Protein AF-A0A414X8G8-F1 (afdb_monomer_lite)

Foldseek 3Di:
DDAPWWWWWFDFDDPDTDTDTDDPVCVVVDDQQDFDWDQDPVPVRDTTTTGTDGDFHDDDPVVVVLLCVLLVVLLVVLVVVLVVVCVVVVPDDDPQLVVLSVVCSVVLSVLQNQLVVQLLVVLLVVDDLLCSLLCSLVVCLVVLVVVLVVVLVVLVVLCVVDDDPVNVVCVCNSVSNSSSSVSSNVCSNPVSSVSCSVRVDDRDHDGDDDDDPVVVVVVVVVVVVVVCVVCVVVVVVVVVVVVVVVVVVVVPDDDDPDDDPDDLDDDDDDDDDPPDDLVVVVVVQVVVLVVQVPDPSRPDDDDDRDDPPDDDDDDDDDDPVVVVVVPPPPDDDDDD

Structure (mmCIF, N/CA/C/O backbone):
data_AF-A0A414X8G8-F1
#
_entry.id   AF-A0A414X8G8-F1
#
loop_
_atom_site.group_PDB
_atom_site.id
_atom_site.type_symbol
_atom_site.label_atom_id
_atom_site.label_alt_id
_atom_site.label_comp_id
_atom_site.label_asym_id
_atom_site.label_entity_id
_atom_site.label_seq_id
_atom_site.pdbx_PDB_ins_code
_atom_site.Cartn_x
_atom_site.Cartn_y
_atom_site.Cartn_z
_atom_site.occupancy
_atom_site.B_iso_or_equiv
_atom_site.auth_seq_id
_atom_site.auth_comp_id
_atom_site.auth_asym_id
_atom_site.auth_atom_id
_atom_site.pdbx_PDB_model_num
ATOM 1 N N . MET A 1 1 ? -37.135 19.602 13.710 1.00 32.81 1 MET A N 1
ATOM 2 C CA . MET A 1 1 ? -36.829 18.180 13.983 1.00 32.81 1 MET A CA 1
ATOM 3 C C . MET A 1 1 ? -35.368 18.101 14.360 1.00 32.81 1 MET A C 1
ATOM 5 O O . MET A 1 1 ? -34.527 18.415 13.531 1.00 32.81 1 MET A O 1
ATOM 9 N N . VAL A 1 2 ? -35.086 17.810 15.627 1.00 25.25 2 VAL A N 1
ATOM 10 C CA . VAL A 1 2 ? -33.724 17.779 16.170 1.00 25.25 2 VAL A CA 1
ATOM 11 C C . VAL A 1 2 ? -33.202 16.340 16.068 1.00 25.25 2 VAL A C 1
ATOM 13 O O . VAL A 1 2 ? -33.955 15.419 16.398 1.00 25.25 2 VAL A O 1
ATOM 16 N N . PRO A 1 3 ? -31.966 16.113 15.598 1.00 24.19 3 PRO A N 1
ATOM 17 C CA . PRO A 1 3 ? -31.351 14.788 15.603 1.00 24.19 3 PRO A CA 1
ATOM 18 C C . PRO A 1 3 ? -31.274 14.235 17.035 1.00 24.19 3 PRO A C 1
ATOM 20 O O . PRO A 1 3 ? -30.814 14.942 17.928 1.00 24.19 3 PRO A O 1
ATOM 23 N N . GLY A 1 4 ? -31.711 12.990 17.254 1.00 33.03 4 GLY A N 1
ATOM 24 C CA . GLY A 1 4 ? -31.594 12.300 18.551 1.00 33.03 4 GLY A CA 1
ATOM 25 C C . GLY A 1 4 ? -32.876 12.151 19.381 1.00 33.03 4 GLY A C 1
ATOM 26 O O . GLY A 1 4 ? -32.804 11.618 20.479 1.00 33.03 4 GLY A O 1
ATOM 27 N N . VAL A 1 5 ? -34.052 12.558 18.890 1.00 30.02 5 VAL A N 1
ATOM 28 C CA . VAL A 1 5 ? -35.317 12.402 19.642 1.00 30.02 5 VAL A CA 1
ATOM 29 C C . VAL A 1 5 ? -36.081 11.150 19.189 1.00 30.02 5 VAL A C 1
ATOM 31 O O . VAL A 1 5 ? -36.428 11.026 18.012 1.00 30.02 5 VAL A O 1
ATOM 34 N N . GLN A 1 6 ? -36.370 10.230 20.120 1.00 35.12 6 GLN A N 1
ATOM 35 C CA . GLN A 1 6 ? -37.270 9.094 19.877 1.00 35.12 6 GLN A CA 1
ATOM 36 C C . GLN A 1 6 ? -38.720 9.563 19.725 1.00 35.12 6 GLN A C 1
ATOM 38 O O . GLN A 1 6 ? -39.219 10.377 20.4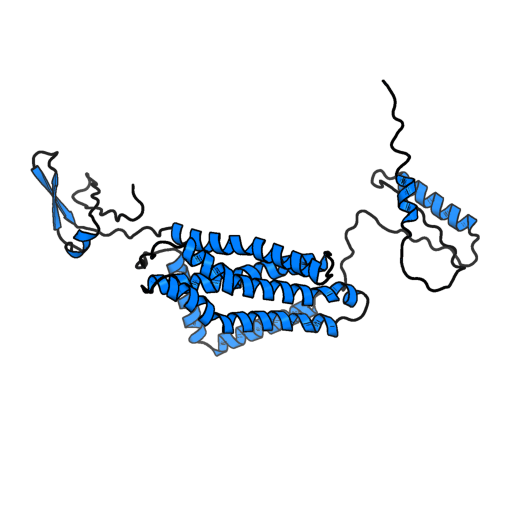99 1.00 35.12 6 GLN A O 1
ATOM 43 N N . VAL A 1 7 ? -39.417 9.016 18.729 1.00 35.56 7 VAL A N 1
ATOM 44 C CA . VAL A 1 7 ? -40.810 9.354 18.426 1.00 35.56 7 VAL A CA 1
ATOM 45 C C . VAL A 1 7 ? -41.703 8.214 18.905 1.00 35.56 7 VAL A C 1
ATOM 47 O O . VAL A 1 7 ? -41.776 7.168 18.259 1.00 35.56 7 VAL A O 1
ATOM 50 N N . LEU A 1 8 ? -42.406 8.416 20.019 1.00 35.44 8 LEU A N 1
ATOM 51 C CA . LEU A 1 8 ? -43.412 7.467 20.490 1.00 35.44 8 LEU A CA 1
ATOM 52 C C . LEU A 1 8 ? -44.684 7.588 19.644 1.00 35.44 8 LEU A C 1
ATOM 54 O O . LEU A 1 8 ? -45.172 8.685 19.361 1.00 35.44 8 LEU A O 1
ATOM 58 N N . LYS A 1 9 ? -45.214 6.439 19.217 1.00 35.03 9 LYS A N 1
ATOM 59 C CA . LYS A 1 9 ? -46.487 6.341 18.502 1.00 35.03 9 LYS A CA 1
ATOM 60 C C . LYS A 1 9 ? -47.510 5.754 19.465 1.00 35.03 9 LYS A C 1
ATOM 62 O O . LYS A 1 9 ? -47.444 4.569 19.780 1.00 35.03 9 LYS A O 1
ATOM 67 N N . LEU A 1 10 ? -48.440 6.580 19.923 1.00 38.31 10 LEU A N 1
ATOM 68 C CA . LEU A 1 10 ? -49.598 6.106 20.671 1.00 38.31 10 LEU A CA 1
ATOM 69 C C . LEU A 1 10 ? -50.677 5.721 19.664 1.00 38.31 10 LEU A C 1
ATOM 71 O O . LEU A 1 10 ? -51.046 6.511 18.794 1.00 38.31 10 LEU A O 1
ATOM 75 N N . VAL A 1 11 ? -51.107 4.466 19.728 1.00 37.66 11 VAL A N 1
ATOM 76 C CA . VAL A 1 11 ? -52.274 3.981 18.995 1.00 37.66 11 VAL A CA 1
ATOM 77 C C . VAL A 1 11 ? -53.442 4.049 19.969 1.00 37.66 11 VAL A C 1
ATOM 79 O O . VAL A 1 11 ? -53.465 3.304 20.944 1.00 37.66 11 VAL A O 1
ATOM 82 N N . SER A 1 12 ? -54.367 4.968 19.713 1.00 36.16 12 SER A N 1
ATOM 83 C CA . SER A 1 12 ? -55.704 4.972 20.300 1.00 36.16 12 SER A CA 1
ATOM 84 C C . SER A 1 12 ? -56.678 5.222 19.161 1.00 36.16 12 SER A C 1
ATOM 86 O O . SER A 1 12 ? -56.831 6.363 18.734 1.00 36.16 12 SER A O 1
ATOM 88 N N . ASP A 1 13 ? -57.279 4.132 18.686 1.00 36.72 13 ASP A N 1
ATOM 89 C CA . ASP A 1 13 ? -58.302 4.063 17.641 1.00 36.72 13 ASP A CA 1
ATOM 90 C C . ASP A 1 13 ? -57.893 4.640 16.264 1.00 36.72 13 ASP A C 1
ATOM 92 O O . ASP A 1 13 ? -57.063 5.539 16.129 1.00 36.72 13 ASP A O 1
ATOM 96 N N . ASP A 1 14 ? -58.434 4.071 15.192 1.00 42.59 14 ASP A N 1
ATOM 97 C CA . ASP A 1 14 ? -57.873 4.086 13.829 1.00 42.59 14 ASP A CA 1
ATOM 98 C C . ASP A 1 14 ? -57.885 5.451 13.095 1.00 42.59 14 ASP A C 1
ATOM 100 O O . ASP A 1 14 ? -57.777 5.518 11.868 1.00 42.59 14 ASP A O 1
ATOM 104 N N . ARG A 1 15 ? -58.013 6.581 13.809 1.00 35.97 15 ARG A N 1
ATOM 105 C CA . ARG A 1 15 ? -58.260 7.902 13.202 1.00 35.97 15 ARG A CA 1
ATOM 106 C C . ARG A 1 15 ? -57.356 9.052 13.652 1.00 35.97 15 ARG A C 1
ATOM 108 O O . ARG A 1 15 ? -57.316 10.048 12.935 1.00 35.97 15 ARG A O 1
ATOM 115 N N . LEU A 1 16 ? -56.564 8.944 14.728 1.00 37.25 16 LEU A N 1
ATOM 116 C CA . LEU A 1 16 ? -55.638 10.024 15.123 1.00 37.25 16 LEU A CA 1
ATOM 117 C C . LEU A 1 16 ? -54.247 9.514 15.538 1.00 37.25 16 LEU A C 1
ATOM 119 O O . LEU A 1 16 ? -54.085 8.782 16.507 1.00 37.25 16 LEU A O 1
ATOM 123 N N . LYS A 1 17 ? -53.206 9.947 14.813 1.00 40.69 17 LYS A N 1
ATOM 124 C CA . LYS A 1 17 ? -51.791 9.661 15.121 1.00 40.69 17 LYS A CA 1
ATOM 125 C C . LYS A 1 17 ? -51.128 10.911 15.695 1.00 40.69 17 LYS A C 1
ATOM 127 O O . LYS A 1 17 ? -50.603 11.724 14.936 1.00 40.69 17 LYS A O 1
ATOM 132 N N . VAL A 1 18 ? -51.116 11.054 17.017 1.00 41.97 18 VAL A N 1
ATOM 133 C CA . VAL A 1 18 ? -50.408 12.151 17.697 1.00 41.97 18 VAL A CA 1
ATOM 134 C C . VAL A 1 18 ? -48.990 11.691 18.054 1.00 41.97 18 VAL A C 1
ATOM 136 O O . VAL A 1 18 ? -48.801 10.617 18.622 1.00 41.97 18 VAL A O 1
ATOM 139 N N . ARG A 1 19 ? -47.977 12.479 17.672 1.00 42.31 19 ARG A N 1
ATOM 140 C CA . ARG A 1 19 ? -46.568 12.268 18.048 1.00 42.31 19 ARG A CA 1
ATOM 141 C C . ARG A 1 19 ? -46.215 13.269 19.136 1.00 42.31 19 ARG A C 1
ATOM 143 O O . ARG A 1 19 ? -46.320 14.467 18.893 1.00 42.31 19 ARG A O 1
ATOM 150 N N . ILE A 1 20 ? -45.771 12.784 20.287 1.00 46.41 20 ILE A N 1
ATOM 151 C CA . ILE A 1 20 ? -45.331 13.636 21.394 1.00 46.41 20 ILE A CA 1
ATOM 152 C C . ILE A 1 20 ? -43.856 13.344 21.655 1.00 46.41 20 ILE A C 1
ATOM 154 O O . ILE A 1 20 ? -43.449 12.183 21.713 1.00 46.41 20 ILE A O 1
ATOM 158 N N . SER A 1 21 ? -43.058 14.403 21.758 1.00 36.94 21 SER A N 1
ATOM 159 C CA . SER A 1 21 ? -41.640 14.331 22.111 1.00 36.94 21 SER A CA 1
ATOM 160 C C . SER A 1 21 ? -41.510 14.403 23.629 1.00 36.94 21 SER A C 1
ATOM 162 O O . SER A 1 21 ? -41.937 15.393 24.217 1.00 36.94 21 SER A O 1
ATOM 164 N N . VAL A 1 22 ? -40.922 13.383 24.256 1.00 47.16 22 VAL A N 1
ATOM 165 C CA . VAL A 1 22 ? -40.659 13.370 25.705 1.00 47.16 22 VAL A CA 1
ATOM 166 C C . VAL A 1 22 ? -39.172 13.673 25.947 1.00 47.16 22 VAL A C 1
ATOM 168 O O . VAL A 1 22 ? -38.331 13.087 25.260 1.00 47.16 22 VAL A O 1
ATOM 171 N N . PRO A 1 23 ? -38.821 14.585 26.874 1.00 38.97 23 PRO A N 1
ATOM 172 C CA . PRO A 1 23 ? -37.433 14.855 27.253 1.00 38.97 23 PRO A CA 1
ATOM 173 C C . PRO A 1 23 ? -36.731 13.613 27.828 1.00 38.97 23 PRO A C 1
ATOM 175 O O . PRO A 1 23 ? -37.337 12.846 28.575 1.00 38.97 23 PRO A O 1
ATOM 178 N N . GLU A 1 24 ? -35.432 13.441 27.541 1.00 41.03 24 GLU A N 1
ATOM 179 C CA . GLU A 1 24 ? -34.649 12.258 27.956 1.00 41.03 24 GLU A CA 1
ATOM 180 C C . GLU A 1 24 ? -34.668 11.981 29.469 1.00 41.03 24 GLU A C 1
ATOM 182 O O . GLU A 1 24 ? -34.576 10.833 29.899 1.00 41.03 24 GLU A O 1
ATOM 187 N N . THR A 1 25 ? -34.855 13.021 30.281 1.00 37.97 25 THR A N 1
ATOM 188 C CA . THR A 1 25 ? -34.881 12.952 31.748 1.00 37.97 25 THR A CA 1
ATOM 189 C C . THR A 1 25 ? -36.109 12.245 32.320 1.00 37.97 25 THR A C 1
ATOM 191 O O . THR A 1 25 ? -36.064 11.788 33.460 1.00 37.97 25 THR A O 1
ATOM 194 N N . GLU A 1 26 ? -37.200 12.131 31.558 1.00 40.31 26 GLU A N 1
ATOM 195 C CA . GLU A 1 26 ? -38.439 11.481 32.013 1.00 40.31 26 GLU A CA 1
ATOM 196 C C . GLU A 1 26 ? -38.600 10.040 31.499 1.00 40.31 26 GLU A C 1
ATOM 198 O O . GLU A 1 26 ? -39.499 9.323 31.938 1.00 40.31 26 GLU A O 1
ATOM 203 N N . ILE A 1 27 ? -37.679 9.564 30.649 1.00 41.78 27 ILE A N 1
ATOM 204 C CA . ILE A 1 27 ? -37.713 8.220 30.042 1.00 41.78 27 ILE A CA 1
ATOM 205 C C . ILE A 1 27 ? -37.663 7.108 31.104 1.00 41.78 27 ILE A C 1
ATOM 207 O O . ILE A 1 27 ? -38.305 6.073 30.948 1.00 41.78 27 ILE A O 1
ATOM 211 N N . ALA A 1 28 ? -36.962 7.328 32.223 1.00 39.06 28 ALA A N 1
ATOM 212 C CA . ALA A 1 28 ? -36.850 6.344 33.304 1.00 39.06 28 ALA A CA 1
ATOM 213 C C . ALA A 1 28 ? -38.156 6.126 34.096 1.00 39.06 28 ALA A C 1
ATOM 215 O O . ALA A 1 28 ? -38.259 5.147 34.833 1.00 39.06 28 ALA A O 1
ATOM 216 N N . ARG A 1 29 ? -39.150 7.019 33.967 1.00 37.53 29 ARG A N 1
ATOM 217 C CA . ARG A 1 29 ? -40.440 6.912 34.672 1.00 37.53 29 ARG A CA 1
ATOM 218 C C . ARG A 1 29 ? -41.533 6.215 33.862 1.00 37.53 29 ARG A C 1
ATOM 220 O O . ARG A 1 29 ? -42.573 5.902 34.434 1.00 37.53 29 ARG A O 1
ATOM 227 N N . VAL A 1 30 ? -41.314 5.953 32.572 1.00 44.50 30 VAL A N 1
ATOM 228 C CA . VAL A 1 30 ? -42.336 5.382 31.684 1.00 44.50 30 VAL A CA 1
ATOM 229 C C . VAL A 1 30 ? -41.980 3.932 31.362 1.00 44.50 30 VAL A C 1
ATOM 231 O O . VAL A 1 30 ? -41.095 3.648 30.557 1.00 44.50 30 VAL A O 1
ATOM 234 N N . ALA A 1 31 ? -42.663 2.992 32.014 1.00 42.38 31 ALA A N 1
ATOM 235 C CA . ALA A 1 31 ? -42.455 1.565 31.797 1.00 42.38 31 ALA A CA 1
ATOM 236 C C . ALA A 1 31 ? -43.186 1.082 30.530 1.00 42.38 31 ALA A C 1
ATOM 238 O O . ALA A 1 31 ? -44.313 1.487 30.235 1.00 42.38 31 ALA A O 1
ATOM 239 N N . ARG A 1 32 ? -42.548 0.176 29.779 1.00 42.97 32 ARG A N 1
ATOM 240 C CA . ARG A 1 32 ? -43.089 -0.452 28.560 1.00 42.97 32 ARG A CA 1
ATOM 241 C C . ARG A 1 32 ? -44.480 -1.047 28.837 1.00 42.97 32 ARG A C 1
ATOM 243 O O . ARG A 1 32 ? -44.616 -1.882 29.725 1.00 42.97 32 ARG A O 1
ATOM 250 N N . GLY A 1 33 ? -45.498 -0.634 28.077 1.00 44.94 33 GLY A N 1
ATOM 251 C CA . GLY A 1 33 ? -46.878 -1.114 28.240 1.00 44.94 33 GLY A CA 1
ATOM 252 C C . GLY A 1 33 ? -47.754 -0.321 29.221 1.00 44.94 33 GLY A C 1
ATOM 253 O O . GLY A 1 33 ? -48.916 -0.683 29.396 1.00 44.94 33 GLY A O 1
ATOM 254 N N . GLN A 1 34 ? -47.260 0.766 29.828 1.00 43.00 34 GLN A N 1
ATOM 255 C CA . GLN A 1 34 ? -48.128 1.677 30.580 1.00 43.00 34 GLN A CA 1
ATOM 256 C C . GLN A 1 34 ? -49.147 2.348 29.650 1.00 43.00 34 GLN A C 1
ATOM 258 O O . GLN A 1 34 ? -48.798 2.884 28.594 1.00 43.00 34 GLN A O 1
ATOM 263 N N . LYS A 1 35 ? -50.415 2.330 30.073 1.00 41.47 35 LYS A N 1
ATOM 264 C CA . LYS A 1 35 ? -51.457 3.184 29.505 1.00 41.47 35 LYS A CA 1
ATOM 265 C C . LYS A 1 35 ? -51.085 4.631 29.808 1.00 41.47 35 LYS A C 1
ATOM 267 O O . LYS A 1 35 ? -51.073 5.032 30.969 1.00 41.47 35 LYS A O 1
ATOM 272 N N . ALA A 1 36 ? -50.756 5.394 28.774 1.00 48.00 36 ALA A N 1
ATOM 273 C CA . ALA A 1 36 ? -50.571 6.829 28.903 1.00 48.00 36 ALA A CA 1
ATOM 274 C C . ALA A 1 36 ? -51.901 7.495 28.549 1.00 48.00 36 ALA A C 1
ATOM 276 O O . ALA A 1 36 ? -52.386 7.355 27.423 1.00 48.00 36 ALA A O 1
ATOM 277 N N . VAL A 1 37 ? -52.502 8.172 29.527 1.00 42.47 37 VAL A N 1
ATOM 278 C CA . VAL A 1 37 ? -53.683 9.011 29.314 1.00 42.47 37 VAL A CA 1
ATOM 279 C C . VAL A 1 37 ? -53.180 10.404 28.980 1.00 42.47 37 VAL A C 1
ATOM 281 O O . VAL A 1 37 ? -52.463 11.007 29.777 1.00 42.47 37 VAL A O 1
ATOM 284 N N . ILE A 1 38 ? -53.508 10.895 27.790 1.00 47.38 38 ILE A N 1
ATOM 285 C CA . ILE A 1 38 ? -53.163 12.259 27.392 1.00 47.38 38 ILE A CA 1
ATOM 286 C C . ILE A 1 38 ? -54.445 13.084 27.418 1.00 47.38 38 ILE A C 1
ATOM 288 O O . ILE A 1 38 ? -55.400 12.759 26.712 1.00 47.38 38 ILE A O 1
ATOM 292 N N . GLU A 1 39 ? -54.456 14.158 28.204 1.00 40.00 39 GLU A N 1
ATOM 293 C CA . GLU A 1 39 ? -55.417 15.247 28.029 1.00 40.00 39 GLU A CA 1
ATOM 294 C C . GLU A 1 39 ? -54.905 16.167 26.926 1.00 40.00 39 GLU A C 1
ATOM 296 O O . GLU A 1 39 ? -53.797 16.697 27.011 1.00 40.00 39 GLU A O 1
ATOM 301 N N . ALA A 1 40 ? -55.701 16.354 25.875 1.00 45.50 40 ALA A N 1
ATOM 302 C CA . ALA A 1 40 ? -55.431 17.356 24.854 1.00 45.50 40 ALA A CA 1
ATOM 303 C C . ALA A 1 40 ? -56.111 18.677 25.267 1.00 45.50 40 ALA A C 1
ATOM 305 O O . ALA A 1 40 ? -57.332 18.792 25.125 1.00 45.50 40 ALA A O 1
ATOM 306 N N . PRO A 1 41 ? -55.367 19.711 25.717 1.00 38.75 41 PRO A N 1
ATOM 307 C CA . PRO A 1 41 ? -55.971 20.959 26.202 1.00 38.75 41 PRO A CA 1
ATOM 308 C C . PRO A 1 41 ? -56.716 21.729 25.101 1.00 38.75 41 PRO A C 1
ATOM 310 O O . PRO A 1 41 ? -57.557 22.573 25.379 1.00 38.75 41 PRO A O 1
ATOM 313 N N . VAL A 1 42 ? -56.414 21.420 23.835 1.00 43.72 42 VAL A N 1
ATOM 314 C CA . VAL A 1 42 ? -56.974 22.068 22.638 1.00 43.72 42 VAL A CA 1
ATOM 315 C C . VAL A 1 42 ? -58.323 21.452 22.216 1.00 43.72 42 VAL A C 1
ATOM 317 O O . VAL A 1 42 ? -59.020 22.008 21.375 1.00 43.72 42 VAL A O 1
ATOM 320 N N . LEU A 1 43 ? -58.724 20.321 22.809 1.00 45.19 43 LEU A N 1
ATOM 321 C CA . LEU A 1 43 ? -59.961 19.592 22.497 1.00 45.19 43 LEU A CA 1
ATOM 322 C C . LEU A 1 43 ? -60.816 19.396 23.763 1.00 45.19 43 LEU A C 1
ATOM 324 O O . LEU A 1 43 ? -61.131 18.263 24.119 1.00 45.19 43 LEU A O 1
ATOM 328 N N . ASN A 1 44 ? -61.159 20.483 24.468 1.00 43.12 44 ASN A N 1
ATOM 329 C CA . ASN A 1 44 ? -62.122 20.493 25.587 1.00 43.12 44 ASN A CA 1
ATOM 330 C C . ASN A 1 44 ? -61.947 19.357 26.625 1.00 43.12 44 ASN A C 1
ATOM 332 O O . ASN A 1 44 ? -62.927 18.788 27.099 1.00 43.12 44 ASN A O 1
ATOM 336 N N . GLY A 1 45 ? -60.706 18.999 26.974 1.00 47.56 45 GLY A N 1
ATOM 337 C CA . GLY A 1 45 ? -60.445 17.991 28.012 1.00 47.56 45 GLY A CA 1
ATOM 338 C C . GLY A 1 45 ? -60.797 16.551 27.621 1.00 47.56 45 GLY A C 1
ATOM 339 O O . GLY A 1 45 ? -61.000 15.711 28.492 1.00 47.56 45 GLY A O 1
ATOM 340 N N . THR A 1 46 ? -60.878 16.233 26.325 1.00 45.22 46 THR A N 1
ATOM 341 C CA . THR A 1 46 ? -61.108 14.846 25.892 1.00 45.22 46 THR A CA 1
ATOM 342 C C . THR A 1 46 ? -59.859 14.000 26.177 1.00 45.22 46 THR A C 1
ATOM 344 O O . THR A 1 46 ? -58.768 14.318 25.694 1.00 45.22 46 THR A O 1
ATOM 347 N N . THR A 1 47 ? -60.009 12.930 26.959 1.00 45.31 47 THR A N 1
ATOM 348 C CA . THR A 1 47 ? -58.936 11.992 27.315 1.00 45.31 47 THR A CA 1
ATOM 349 C C . THR A 1 47 ? -58.870 10.837 26.318 1.00 45.31 47 THR A C 1
ATOM 351 O O . THR A 1 47 ? -59.882 10.222 25.989 1.00 45.31 47 THR A O 1
ATOM 354 N N . ALA A 1 48 ? -57.668 10.531 25.824 1.00 46.38 48 ALA A N 1
ATOM 355 C CA . ALA A 1 48 ? -57.422 9.370 24.968 1.00 46.38 48 ALA A CA 1
ATOM 356 C C . ALA A 1 48 ? -56.414 8.425 25.639 1.00 46.38 48 ALA A C 1
ATOM 358 O O . ALA A 1 48 ? -55.337 8.858 26.060 1.00 46.38 48 ALA A O 1
ATOM 359 N N . GLU A 1 49 ? -56.762 7.138 25.738 1.00 43.22 49 GLU A N 1
ATOM 360 C CA . GLU A 1 49 ? -55.890 6.092 26.284 1.00 43.22 49 GLU A CA 1
ATOM 361 C C . GLU A 1 49 ? -55.121 5.396 25.156 1.00 43.22 49 GLU A C 1
ATOM 363 O O . GLU A 1 49 ? -55.717 4.727 24.316 1.00 43.22 49 GLU A O 1
ATOM 368 N N . GLY A 1 50 ? -53.791 5.499 25.148 1.00 49.41 50 GLY A N 1
ATOM 369 C CA . GLY A 1 50 ? -52.946 4.794 24.180 1.00 49.41 50 GLY A CA 1
ATOM 370 C C . GLY A 1 50 ? -51.889 3.916 24.846 1.00 49.41 50 GLY A C 1
ATOM 371 O O . GLY A 1 50 ? -51.402 4.214 25.938 1.00 49.41 50 GLY A O 1
ATOM 372 N N . VAL A 1 51 ? -51.497 2.837 24.162 1.00 48.62 51 VAL A N 1
ATOM 373 C CA . VAL A 1 51 ? -50.381 1.976 24.587 1.00 48.62 51 VAL A CA 1
ATOM 374 C C . VAL A 1 51 ? -49.085 2.456 23.935 1.00 48.62 51 VAL A C 1
ATOM 376 O O . VAL A 1 51 ? -48.984 2.563 22.709 1.00 48.62 51 VAL A O 1
ATOM 379 N N . VAL A 1 52 ? -48.080 2.747 24.760 1.00 49.53 52 VAL A N 1
ATOM 380 C CA . VAL A 1 52 ? -46.753 3.196 24.319 1.00 49.53 52 VAL A CA 1
ATOM 381 C C . VAL A 1 52 ? -46.034 2.040 23.615 1.00 49.53 52 VAL A C 1
ATOM 383 O O . VAL A 1 52 ? -45.594 1.091 24.264 1.00 49.53 52 VAL A O 1
ATOM 386 N N . THR A 1 53 ? -45.904 2.112 22.286 1.00 40.81 53 THR A N 1
ATOM 387 C CA . THR A 1 53 ? -45.125 1.140 21.498 1.00 40.81 53 THR A CA 1
ATOM 388 C C . THR A 1 53 ? -43.855 1.806 20.968 1.00 40.81 53 THR A C 1
ATOM 390 O O . THR A 1 53 ? -43.914 2.784 20.221 1.00 40.81 53 THR A O 1
ATOM 393 N N . GLU A 1 54 ? -42.701 1.290 21.381 1.00 42.81 54 GLU A N 1
ATOM 394 C CA . GLU A 1 54 ? -41.375 1.799 21.022 1.00 42.81 54 GLU A CA 1
ATOM 395 C C . GLU A 1 54 ? -41.081 1.555 19.530 1.00 42.81 54 GLU A C 1
ATOM 397 O O . GLU A 1 54 ? -41.248 0.442 19.026 1.00 42.81 54 GLU A O 1
ATOM 402 N N . LYS A 1 55 ? -40.616 2.582 18.810 1.00 36.44 55 LYS A N 1
ATOM 403 C CA . LYS A 1 55 ? -40.008 2.428 17.482 1.00 36.44 55 LYS A CA 1
ATOM 404 C C . LYS A 1 55 ? -38.572 2.931 17.592 1.00 36.44 55 LYS A C 1
ATOM 406 O O . LYS A 1 55 ? -38.370 4.080 17.967 1.00 36.44 55 LYS A O 1
ATOM 411 N N . GLY A 1 56 ? -37.619 2.036 17.329 1.00 39.12 56 GLY A N 1
ATOM 412 C CA . GLY A 1 56 ? -36.198 2.208 17.634 1.00 39.12 56 GLY A CA 1
ATOM 413 C C . GLY A 1 56 ? -35.548 3.488 17.103 1.00 39.12 56 GLY A C 1
ATOM 414 O O . GLY A 1 56 ? -36.084 4.196 16.250 1.00 39.12 56 GLY A O 1
ATOM 415 N N . VAL A 1 57 ? -34.357 3.768 17.630 1.00 41.00 57 VAL A N 1
ATOM 416 C CA . VAL A 1 57 ? -33.595 4.981 17.327 1.00 41.00 57 VAL A CA 1
ATOM 417 C C . VAL A 1 57 ? -32.898 4.877 15.973 1.00 41.00 57 VAL A C 1
ATOM 419 O O . VAL A 1 57 ? -32.327 3.847 15.620 1.00 41.00 57 VAL A O 1
ATOM 422 N N . GLN A 1 58 ? -32.939 5.965 15.209 1.00 35.59 58 GLN A N 1
ATOM 423 C CA . GLN A 1 58 ? -32.239 6.092 13.937 1.00 35.59 58 GLN A CA 1
ATOM 424 C C . GLN A 1 58 ? -30.729 6.230 14.201 1.00 35.59 58 GLN A C 1
ATOM 426 O O . GLN A 1 58 ? -30.316 7.120 14.944 1.00 35.59 58 GLN A O 1
ATOM 431 N N . ALA A 1 59 ? -29.909 5.354 13.608 1.00 35.97 59 ALA A N 1
ATOM 432 C CA . ALA A 1 59 ? -28.450 5.452 13.681 1.00 35.97 59 ALA A CA 1
ATOM 433 C C . ALA A 1 59 ? -27.997 6.835 13.189 1.00 35.97 59 ALA A C 1
ATOM 435 O O . ALA A 1 59 ? -28.370 7.235 12.087 1.00 35.97 59 ALA A O 1
ATOM 436 N N . ASN A 1 60 ? -27.219 7.563 13.996 1.00 41.53 60 ASN A N 1
ATOM 437 C CA . ASN A 1 60 ? -26.697 8.871 13.613 1.00 41.53 60 ASN A CA 1
ATOM 438 C C . ASN A 1 60 ? -25.526 8.682 12.625 1.00 41.53 60 ASN A C 1
ATOM 440 O O . ASN A 1 60 ? -24.458 8.244 13.051 1.00 41.53 60 ASN A O 1
ATOM 444 N N . PRO A 1 61 ? -25.674 9.016 11.328 1.00 42.50 61 PRO A N 1
ATOM 445 C CA . PRO A 1 61 ? -24.621 8.823 10.324 1.00 42.50 61 PRO A CA 1
ATOM 446 C C . PRO A 1 61 ? -23.376 9.679 10.593 1.00 42.50 61 PRO A C 1
ATOM 448 O O . PRO A 1 61 ? -22.307 9.416 10.050 1.00 42.50 61 PRO A O 1
ATOM 451 N N . LEU A 1 62 ? -23.513 10.704 11.442 1.00 45.91 62 LEU A N 1
ATOM 452 C CA . LEU A 1 62 ? -22.476 11.691 11.717 1.00 45.91 62 LEU A CA 1
ATOM 453 C C . LEU A 1 62 ? -21.280 11.127 12.488 1.00 45.91 62 LEU A C 1
ATOM 455 O O . LEU A 1 62 ? -20.232 11.771 12.479 1.00 45.91 62 LEU A O 1
ATOM 459 N N . SER A 1 63 ? -21.404 9.963 13.145 1.00 50.69 63 SER A N 1
ATOM 460 C CA . SER A 1 63 ? -20.260 9.394 13.858 1.00 50.69 63 SER A CA 1
ATOM 461 C C . SER A 1 63 ? -19.218 8.827 12.885 1.00 50.69 63 SER A C 1
ATOM 463 O O . SER A 1 63 ? -18.068 9.245 12.849 1.00 50.69 63 SER A O 1
ATOM 465 N N . ARG A 1 64 ? -19.652 7.996 11.943 1.00 54.81 64 ARG A N 1
ATOM 466 C CA . ARG A 1 64 ? -18.760 7.465 10.905 1.00 54.81 64 ARG A CA 1
ATOM 467 C C . ARG A 1 64 ? -18.167 8.545 10.001 1.00 54.81 64 ARG A C 1
ATOM 469 O O . ARG A 1 64 ? -17.064 8.392 9.490 1.00 54.81 64 ARG A O 1
ATOM 476 N N . SER A 1 65 ? -18.862 9.668 9.822 1.00 57.72 65 SER A N 1
ATOM 477 C CA . SER A 1 65 ? -18.323 10.782 9.039 1.00 57.72 65 SER A CA 1
ATOM 478 C C . SER A 1 65 ? -17.059 11.396 9.650 1.00 57.72 65 SER A C 1
ATOM 480 O O . SER A 1 65 ? -16.196 11.824 8.889 1.00 57.72 65 SER A O 1
ATOM 482 N N . TYR A 1 66 ? -16.898 11.441 10.981 1.00 64.06 66 TYR A N 1
ATOM 483 C CA . TYR A 1 66 ? -15.672 12.006 11.563 1.00 64.06 66 TYR A CA 1
ATOM 484 C C . TYR A 1 66 ? -14.475 11.044 11.428 1.00 64.06 66 TYR A C 1
ATOM 486 O O . TYR A 1 66 ? -13.361 11.525 11.237 1.00 64.06 66 TYR A O 1
ATOM 494 N N . GLU A 1 67 ? -14.692 9.719 11.472 1.00 65.25 67 GLU A N 1
ATOM 495 C CA . GLU A 1 67 ? -13.652 8.692 11.244 1.00 65.25 67 GLU A CA 1
ATOM 496 C C . GLU A 1 67 ? -13.021 8.892 9.873 1.00 65.25 67 GLU A C 1
ATOM 498 O O . GLU A 1 67 ? -11.809 9.056 9.722 1.00 65.25 67 GLU A O 1
ATOM 503 N N . VAL A 1 68 ? -13.905 8.956 8.882 1.00 68.38 68 VAL A N 1
ATOM 504 C CA . VAL A 1 68 ? -13.556 9.061 7.475 1.00 68.38 68 VAL A CA 1
ATOM 505 C C . VAL A 1 68 ? -12.883 10.403 7.191 1.00 68.38 68 VAL A C 1
ATOM 507 O O . VAL A 1 68 ? -11.860 10.434 6.521 1.00 68.38 68 VAL A O 1
ATOM 510 N N . ASN A 1 69 ? -13.368 11.510 7.760 1.00 75.44 69 ASN A N 1
ATOM 511 C CA . ASN A 1 69 ? -12.759 12.825 7.535 1.00 75.44 69 ASN A CA 1
ATOM 512 C C . ASN A 1 69 ? -11.346 12.937 8.121 1.00 75.44 69 ASN A C 1
ATOM 514 O O . ASN A 1 69 ? -10.447 13.458 7.459 1.00 75.44 69 ASN A O 1
ATOM 518 N N . VAL A 1 70 ? -11.133 12.439 9.345 1.00 77.69 70 VAL A N 1
ATOM 519 C CA . VAL A 1 70 ? -9.801 12.460 9.965 1.00 77.69 70 VAL A CA 1
ATOM 520 C C . VAL A 1 70 ? -8.857 11.545 9.188 1.00 77.69 70 VAL A C 1
ATOM 522 O O . VAL A 1 70 ? -7.765 11.979 8.830 1.00 77.69 70 VAL A O 1
ATOM 525 N N . SER A 1 71 ? -9.289 10.331 8.838 1.00 79.12 71 SER A N 1
ATOM 526 C CA . SER A 1 71 ? -8.446 9.390 8.095 1.00 79.12 71 SER A CA 1
ATOM 527 C C . SER A 1 71 ? -8.153 9.830 6.656 1.00 79.12 71 SER A C 1
ATOM 529 O O . SER A 1 71 ? -7.066 9.576 6.155 1.00 79.12 71 SER A O 1
ATOM 531 N N . ILE A 1 72 ? -9.077 10.510 5.973 1.00 83.94 72 ILE A N 1
ATOM 532 C CA . ILE A 1 72 ? -8.819 11.046 4.626 1.00 83.94 72 ILE A CA 1
ATOM 533 C C . ILE A 1 72 ? -7.807 12.192 4.687 1.00 83.94 72 ILE A C 1
ATOM 535 O O . ILE A 1 72 ? -6.988 12.333 3.783 1.00 83.94 72 ILE A O 1
ATOM 539 N N . SER A 1 73 ? -7.824 12.995 5.756 1.00 86.81 73 SER A N 1
ATOM 540 C CA . SER A 1 73 ? -6.890 14.116 5.902 1.00 86.81 73 SER A CA 1
ATOM 541 C C . SER A 1 73 ? -5.431 13.679 6.077 1.00 86.81 73 SER A C 1
ATOM 543 O O . SER A 1 73 ? -4.531 14.421 5.688 1.00 86.81 73 SER A O 1
ATOM 545 N N . THR A 1 74 ? -5.173 12.473 6.600 1.00 87.00 74 THR A N 1
ATOM 546 C CA . THR A 1 74 ? -3.801 11.979 6.805 1.00 87.00 74 THR A CA 1
ATOM 547 C C . THR A 1 74 ? -3.129 11.535 5.512 1.00 87.00 74 THR A C 1
ATOM 549 O O . THR A 1 74 ? -1.914 11.672 5.393 1.00 87.00 74 THR A O 1
ATOM 552 N N . ILE A 1 75 ? -3.901 11.095 4.514 1.00 90.75 75 ILE A N 1
ATOM 553 C CA . ILE A 1 75 ? -3.398 10.630 3.214 1.00 90.75 75 ILE A CA 1
ATOM 554 C C . ILE A 1 75 ? -2.515 11.677 2.513 1.00 90.75 75 ILE A C 1
ATOM 556 O O . ILE A 1 75 ? -1.339 11.388 2.277 1.00 90.75 75 ILE A O 1
ATOM 560 N N . PRO A 1 76 ? -3.013 12.888 2.175 1.00 92.38 76 PRO A N 1
ATOM 561 C CA . PRO A 1 76 ? -2.196 13.877 1.481 1.00 92.38 76 PRO A CA 1
ATOM 562 C C . PRO A 1 76 ? -0.983 14.280 2.319 1.00 92.38 76 PRO A C 1
ATOM 564 O O . PRO A 1 76 ? 0.099 14.456 1.771 1.00 92.38 76 PRO A O 1
ATOM 567 N N . ILE A 1 77 ? -1.128 14.361 3.645 1.00 92.62 77 ILE A N 1
ATOM 568 C CA . ILE A 1 77 ? -0.037 14.723 4.555 1.00 92.62 77 ILE A CA 1
ATOM 569 C C . ILE A 1 77 ? 1.091 13.687 4.482 1.00 92.62 77 ILE A C 1
ATOM 571 O O . ILE A 1 77 ? 2.247 14.055 4.281 1.00 92.62 77 ILE A O 1
ATOM 575 N N . THR A 1 78 ? 0.769 12.394 4.570 1.00 93.19 78 THR A N 1
ATOM 576 C CA . THR A 1 78 ? 1.751 11.313 4.416 1.00 93.19 78 THR A CA 1
ATOM 577 C C . THR A 1 78 ? 2.410 11.343 3.039 1.00 93.19 78 THR A C 1
ATOM 579 O O . THR A 1 78 ? 3.626 11.172 2.955 1.00 93.19 78 THR A O 1
ATOM 582 N N . ILE A 1 79 ? 1.654 11.604 1.967 1.00 93.06 79 ILE A N 1
ATOM 583 C CA . ILE A 1 79 ? 2.199 11.688 0.603 1.00 93.06 79 ILE A CA 1
ATOM 584 C C . ILE A 1 79 ? 3.179 12.858 0.476 1.00 93.06 79 ILE A C 1
ATOM 586 O O . ILE A 1 79 ? 4.293 12.655 0.004 1.00 93.06 79 ILE A O 1
ATOM 590 N N . PHE A 1 80 ? 2.817 14.061 0.932 1.00 94.50 80 PHE A N 1
ATOM 591 C CA . PHE A 1 80 ? 3.706 15.226 0.864 1.00 94.50 80 PHE A CA 1
ATOM 592 C C . PHE A 1 80 ? 4.995 15.013 1.657 1.00 94.50 80 PHE A C 1
ATOM 594 O O . PHE A 1 80 ? 6.075 15.326 1.159 1.00 94.50 80 PHE A O 1
ATOM 601 N N . ILE A 1 81 ? 4.902 14.432 2.858 1.00 94.75 81 ILE A N 1
ATOM 602 C CA . ILE A 1 81 ? 6.087 14.091 3.654 1.00 94.75 81 ILE A CA 1
ATOM 603 C C . ILE A 1 81 ? 6.934 13.038 2.922 1.00 94.75 81 ILE A C 1
ATOM 605 O O . ILE A 1 81 ? 8.154 13.167 2.878 1.00 94.75 81 ILE A O 1
ATOM 609 N N . SER A 1 82 ? 6.306 12.040 2.293 1.00 94.06 82 SER A N 1
ATOM 610 C CA . SER A 1 82 ? 7.011 10.998 1.528 1.00 94.06 82 SER A CA 1
ATOM 611 C C . SER A 1 82 ? 7.744 11.564 0.317 1.00 94.06 82 SER A C 1
ATOM 613 O O . SER A 1 82 ? 8.911 11.248 0.118 1.00 94.06 82 SER A O 1
ATOM 615 N N . LEU A 1 83 ? 7.103 12.449 -0.450 1.00 94.06 83 LEU A N 1
ATOM 616 C CA . LEU A 1 83 ? 7.728 13.146 -1.576 1.00 94.06 83 LEU A CA 1
ATOM 617 C C . LEU A 1 83 ? 8.882 14.047 -1.116 1.00 94.06 83 LEU A C 1
ATOM 619 O O . LEU A 1 83 ? 9.934 14.072 -1.750 1.00 94.06 83 LEU A O 1
ATOM 623 N N . GLY A 1 84 ? 8.715 14.743 0.013 1.00 94.44 84 GLY A N 1
ATOM 624 C CA . GLY A 1 84 ? 9.784 15.530 0.628 1.00 94.44 84 GLY A CA 1
ATOM 625 C C . GLY A 1 84 ? 10.983 14.671 1.038 1.00 94.44 84 GLY A C 1
ATOM 626 O O . GLY A 1 84 ? 12.127 15.059 0.807 1.00 94.44 84 GLY A O 1
ATOM 627 N N . LEU A 1 85 ? 10.740 13.476 1.586 1.00 93.69 85 LEU A N 1
ATOM 628 C CA . LEU A 1 85 ? 11.809 12.530 1.906 1.00 93.69 85 LEU A CA 1
ATOM 629 C C . LEU A 1 85 ? 12.442 11.919 0.651 1.00 93.69 85 LEU A C 1
ATOM 631 O O . LEU A 1 85 ? 13.654 11.744 0.634 1.00 93.69 85 LEU A O 1
ATOM 635 N N . PHE A 1 86 ? 11.678 11.631 -0.404 1.00 94.38 86 PHE A N 1
ATOM 636 C CA . PHE A 1 86 ? 12.249 11.180 -1.678 1.00 94.38 86 PHE A CA 1
ATOM 637 C C . PHE A 1 86 ? 13.231 12.206 -2.232 1.00 94.38 86 PHE A C 1
ATOM 639 O O . PHE A 1 86 ? 14.353 11.842 -2.575 1.00 94.38 86 PHE A O 1
ATOM 646 N N . TYR A 1 87 ? 12.860 13.486 -2.201 1.00 92.56 87 TYR A N 1
ATOM 647 C CA . TYR A 1 87 ? 13.764 14.570 -2.566 1.00 92.56 87 TYR A CA 1
ATOM 648 C C . TYR A 1 87 ? 15.011 14.614 -1.666 1.00 92.56 87 TYR A C 1
ATOM 650 O O . TYR A 1 87 ? 16.126 14.728 -2.167 1.00 92.56 87 TYR A O 1
ATOM 658 N N . ALA A 1 88 ? 14.851 14.456 -0.347 1.00 93.38 88 ALA A N 1
ATOM 659 C CA . ALA A 1 88 ? 15.970 14.473 0.598 1.00 93.38 88 ALA A CA 1
ATOM 660 C C . ALA A 1 88 ? 16.940 13.284 0.439 1.00 93.38 88 ALA A C 1
ATOM 662 O O . ALA A 1 88 ? 18.142 13.447 0.633 1.00 93.38 88 ALA A O 1
ATOM 663 N N . PHE A 1 89 ? 16.433 12.100 0.088 1.00 91.00 89 PHE A N 1
ATOM 664 C CA . PHE A 1 89 ? 17.234 10.890 -0.129 1.00 91.00 89 PHE A CA 1
ATOM 665 C C . PHE A 1 89 ? 17.714 10.721 -1.579 1.00 91.00 89 PHE A C 1
ATOM 667 O O . PHE A 1 89 ? 18.356 9.718 -1.884 1.00 91.00 89 PHE A O 1
ATOM 674 N N . GLY A 1 90 ? 17.414 11.672 -2.471 1.00 88.38 90 GLY A N 1
ATOM 675 C CA . GLY A 1 90 ? 17.783 11.588 -3.887 1.00 88.38 90 GLY A CA 1
ATOM 676 C C . GLY A 1 90 ? 17.066 10.467 -4.646 1.00 88.38 90 GLY A C 1
ATOM 677 O O . GLY A 1 90 ? 17.581 9.975 -5.645 1.00 88.38 90 GLY A O 1
ATOM 678 N N . ILE A 1 91 ? 15.895 10.032 -4.171 1.00 89.62 91 ILE A N 1
ATOM 679 C CA . ILE A 1 91 ? 15.069 9.038 -4.860 1.00 89.62 91 ILE A CA 1
ATOM 680 C C . ILE A 1 91 ? 14.263 9.762 -5.937 1.00 89.62 91 ILE A C 1
ATOM 682 O O . ILE A 1 91 ? 13.374 10.560 -5.634 1.00 89.62 91 ILE A O 1
ATOM 686 N N . GLU A 1 92 ? 14.563 9.467 -7.198 1.00 89.19 92 GLU A N 1
ATOM 687 C CA . GLU A 1 92 ? 13.880 10.079 -8.332 1.00 89.19 92 GLU A CA 1
ATOM 688 C C . GLU A 1 92 ? 12.402 9.678 -8.412 1.00 89.19 92 GLU A C 1
ATOM 690 O O . GLU A 1 92 ? 11.991 8.543 -8.126 1.00 89.19 92 GLU A O 1
ATOM 695 N N . LEU A 1 93 ? 11.583 10.632 -8.856 1.00 90.12 93 LEU A N 1
ATOM 696 C CA . LEU A 1 93 ? 10.185 10.374 -9.149 1.00 90.12 93 LEU A CA 1
ATOM 697 C C . LEU A 1 93 ? 10.072 9.764 -10.549 1.00 90.12 93 LEU A C 1
ATOM 699 O O . LEU A 1 93 ? 10.173 10.458 -11.557 1.00 90.12 93 LEU A O 1
ATOM 703 N N . ASN A 1 94 ? 9.850 8.458 -10.609 1.00 89.44 94 ASN A N 1
ATOM 704 C CA . ASN A 1 94 ? 9.681 7.712 -11.844 1.00 89.44 94 ASN A CA 1
ATOM 705 C C . ASN A 1 94 ? 8.394 6.876 -11.773 1.00 89.44 94 ASN A C 1
ATOM 707 O O . ASN A 1 94 ? 7.666 6.879 -10.777 1.00 89.44 94 ASN A O 1
ATOM 711 N N . THR A 1 95 ? 8.087 6.141 -12.840 1.00 88.69 95 THR A N 1
ATOM 712 C CA . THR A 1 95 ? 6.874 5.312 -12.900 1.00 88.69 95 THR A CA 1
ATOM 713 C C . THR A 1 95 ? 6.827 4.255 -11.790 1.00 88.69 95 THR A C 1
ATOM 715 O O . THR A 1 95 ? 5.745 3.905 -11.325 1.00 88.69 95 THR A O 1
ATOM 718 N N . VAL A 1 96 ? 7.982 3.771 -11.327 1.00 89.69 96 VAL A N 1
ATOM 719 C CA . VAL A 1 96 ? 8.098 2.745 -10.282 1.00 89.69 96 VAL A CA 1
ATOM 720 C C . VAL A 1 96 ? 7.845 3.326 -8.899 1.00 89.69 96 VAL A C 1
ATOM 722 O O . VAL A 1 96 ? 7.064 2.763 -8.135 1.00 89.69 96 VAL A O 1
ATOM 725 N N . THR A 1 97 ? 8.456 4.462 -8.570 1.00 91.94 97 THR A N 1
ATOM 726 C CA . THR A 1 97 ? 8.247 5.128 -7.277 1.00 91.94 97 THR A CA 1
ATOM 727 C C . THR A 1 97 ? 6.831 5.695 -7.172 1.00 91.94 97 THR A C 1
ATOM 729 O O . THR A 1 97 ? 6.216 5.628 -6.106 1.00 91.94 97 THR A O 1
ATOM 732 N N . LEU A 1 98 ? 6.240 6.124 -8.293 1.00 92.38 98 LEU A N 1
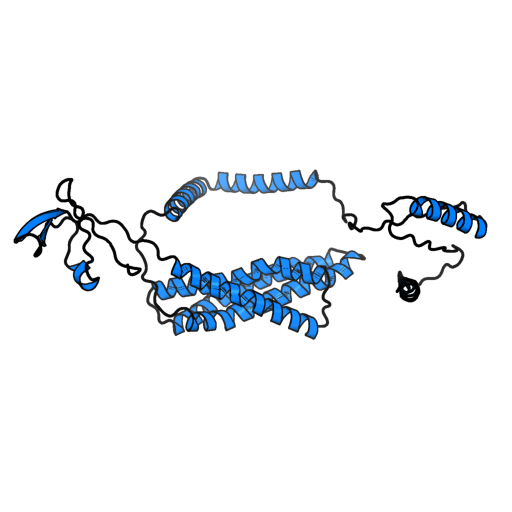ATOM 733 C CA . LEU A 1 98 ? 4.817 6.452 -8.374 1.00 92.38 98 LEU A CA 1
ATOM 734 C C . LEU A 1 98 ? 3.927 5.218 -8.154 1.00 92.38 98 LEU A C 1
ATOM 736 O O . LEU A 1 98 ? 2.963 5.286 -7.393 1.00 92.38 98 LEU A O 1
ATOM 740 N N . ALA A 1 99 ? 4.255 4.075 -8.764 1.00 91.38 99 ALA A N 1
ATOM 741 C CA . ALA A 1 99 ? 3.533 2.828 -8.520 1.00 91.38 99 ALA A CA 1
ATOM 742 C C . ALA A 1 99 ? 3.624 2.399 -7.045 1.00 91.38 99 ALA A C 1
ATOM 744 O O . ALA A 1 99 ? 2.621 1.974 -6.473 1.00 91.38 99 ALA A O 1
ATOM 745 N N . ALA A 1 100 ? 4.784 2.579 -6.401 1.00 92.69 100 ALA A N 1
ATOM 746 C CA . ALA A 1 100 ? 4.956 2.333 -4.970 1.00 92.69 100 ALA A CA 1
ATOM 747 C C . ALA A 1 100 ? 4.026 3.217 -4.119 1.00 92.69 100 ALA A C 1
ATOM 749 O O . ALA A 1 100 ? 3.378 2.711 -3.202 1.00 92.69 100 ALA A O 1
ATOM 750 N N . LEU A 1 101 ? 3.896 4.509 -4.446 1.00 92.75 101 LEU A N 1
ATOM 751 C CA . LEU A 1 101 ? 2.949 5.423 -3.788 1.00 92.75 101 LEU A CA 1
ATOM 752 C C . LEU A 1 101 ? 1.491 4.966 -3.950 1.00 92.75 101 LEU A C 1
ATOM 754 O O . LEU A 1 101 ? 0.731 4.990 -2.986 1.00 92.75 101 LEU A O 1
ATOM 758 N N . ILE A 1 102 ? 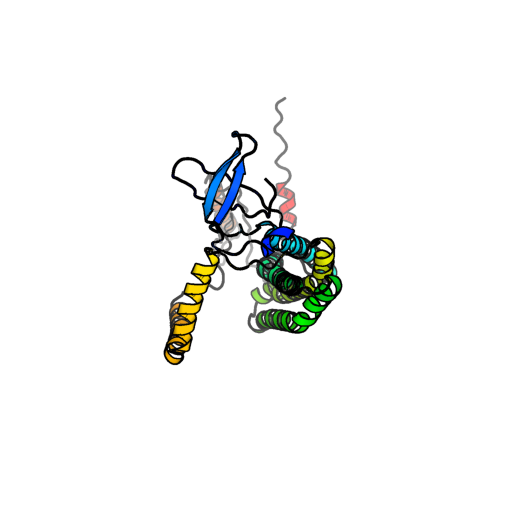1.102 4.508 -5.141 1.00 92.12 102 ILE A N 1
ATOM 759 C CA . ILE A 1 102 ? -0.266 4.034 -5.409 1.00 92.12 102 ILE A CA 1
ATOM 760 C C . ILE A 1 102 ? -0.568 2.746 -4.634 1.00 92.12 102 ILE A C 1
ATOM 762 O O . ILE A 1 102 ? -1.620 2.641 -4.008 1.00 92.12 102 ILE A O 1
ATOM 766 N N . VAL A 1 103 ? 0.348 1.774 -4.644 1.00 91.19 103 VAL A N 1
ATOM 767 C CA . VAL A 1 103 ? 0.178 0.499 -3.924 1.00 91.19 103 VAL A CA 1
ATOM 768 C C . VAL A 1 103 ? 0.086 0.728 -2.416 1.00 91.19 103 VAL A C 1
ATOM 770 O O . VAL A 1 103 ? -0.760 0.141 -1.743 1.00 91.19 103 VAL A O 1
ATOM 773 N N . THR A 1 104 ? 0.935 1.604 -1.881 1.00 91.19 104 THR A N 1
ATOM 774 C CA . THR A 1 104 ? 0.955 1.908 -0.445 1.00 91.19 104 THR A CA 1
ATOM 775 C C . THR A 1 104 ? -0.212 2.780 -0.001 1.00 91.19 104 THR A C 1
ATOM 777 O O . THR A 1 104 ? -0.538 2.756 1.180 1.00 91.19 104 THR A O 1
ATOM 780 N N . LEU A 1 105 ? -0.902 3.477 -0.910 1.00 89.69 105 LEU A N 1
ATOM 781 C CA . LEU A 1 105 ? -2.039 4.342 -0.584 1.00 89.69 105 LEU A CA 1
ATOM 782 C C . LEU A 1 105 ? -3.109 3.640 0.264 1.00 89.69 105 LEU A C 1
ATOM 784 O O . LEU A 1 105 ? -3.597 4.220 1.232 1.00 89.69 105 LEU A O 1
ATOM 788 N N . GLY A 1 106 ? -3.439 2.387 -0.071 1.00 84.12 106 GLY A N 1
ATOM 789 C CA . GLY A 1 106 ? -4.387 1.585 0.709 1.00 84.12 106 GLY A CA 1
ATOM 790 C C . GLY A 1 106 ? -3.878 1.299 2.124 1.00 84.12 106 GLY A C 1
ATOM 791 O O . GLY A 1 106 ? -4.604 1.476 3.095 1.00 84.12 106 GLY A O 1
ATOM 792 N N . MET A 1 107 ? -2.590 0.976 2.247 1.00 88.69 107 MET A N 1
ATOM 793 C CA . MET A 1 107 ? -1.945 0.655 3.524 1.00 88.69 107 MET A CA 1
ATOM 794 C C . MET A 1 107 ? -1.766 1.887 4.426 1.00 88.69 107 MET A C 1
ATOM 796 O O . MET A 1 107 ? -1.763 1.762 5.649 1.00 88.69 107 MET A O 1
ATOM 800 N N . ILE A 1 108 ? -1.628 3.089 3.845 1.00 88.06 108 ILE A N 1
ATOM 801 C CA . ILE A 1 108 ? -1.481 4.339 4.610 1.00 88.06 108 ILE A CA 1
ATOM 802 C C . ILE A 1 108 ? -2.713 4.585 5.491 1.00 88.06 108 ILE A C 1
ATOM 804 O O . ILE A 1 108 ? -2.593 5.025 6.639 1.00 88.06 108 ILE A O 1
ATOM 808 N N . VAL A 1 109 ? -3.891 4.319 4.928 1.00 87.25 109 VAL A N 1
ATOM 809 C CA . VAL A 1 109 ? -5.188 4.561 5.563 1.00 87.25 109 VAL A CA 1
ATOM 810 C C . VAL A 1 109 ? -5.448 3.552 6.678 1.00 87.25 109 VAL A C 1
ATOM 812 O O . VAL A 1 109 ? -5.919 3.944 7.746 1.00 87.25 109 VAL A O 1
ATOM 815 N N . ASP A 1 110 ? -5.057 2.294 6.479 1.00 89.06 110 ASP A N 1
ATOM 816 C CA . ASP A 1 110 ? -5.276 1.209 7.439 1.00 89.06 110 ASP A CA 1
ATOM 817 C C . ASP A 1 110 ? -4.691 1.528 8.826 1.00 89.06 110 ASP A C 1
ATOM 819 O O . ASP A 1 110 ? -5.375 1.385 9.842 1.00 89.06 110 ASP A O 1
ATOM 823 N N . ASN A 1 111 ? -3.463 2.059 8.881 1.00 90.81 111 ASN A N 1
ATOM 824 C CA . ASN A 1 111 ? -2.807 2.432 10.141 1.00 90.81 111 ASN A CA 1
ATOM 825 C C . ASN A 1 111 ? -3.590 3.502 10.922 1.00 90.81 111 ASN A C 1
ATOM 827 O O . ASN A 1 111 ? -3.677 3.449 12.150 1.00 90.81 111 ASN A O 1
ATOM 831 N N . SER A 1 112 ? -4.163 4.479 10.212 1.00 88.75 112 SER A N 1
ATOM 832 C CA . SER A 1 112 ? -4.942 5.559 10.829 1.00 88.75 112 SER A CA 1
ATOM 833 C C . SER A 1 112 ? -6.300 5.051 11.316 1.00 88.75 112 SER A C 1
ATOM 835 O O . SER A 1 112 ? -6.712 5.395 12.425 1.00 88.75 112 SER A O 1
ATOM 837 N N . ILE A 1 113 ? -6.970 4.207 10.522 1.00 88.56 113 ILE A N 1
ATOM 838 C CA . ILE A 1 113 ? -8.285 3.645 10.857 1.00 88.56 113 ILE A CA 1
ATOM 839 C C . ILE A 1 113 ? -8.215 2.827 12.146 1.00 88.56 113 ILE A C 1
ATOM 841 O O . ILE A 1 113 ? -9.017 3.061 13.043 1.00 88.56 113 ILE A O 1
ATOM 845 N N . VAL A 1 114 ? -7.225 1.940 12.296 1.00 89.44 114 VAL A N 1
ATOM 846 C CA . VAL A 1 114 ? -7.108 1.082 13.492 1.00 89.44 114 VAL A CA 1
ATOM 847 C C . VAL A 1 114 ? -7.028 1.906 14.787 1.00 89.44 114 VAL A C 1
ATOM 849 O O . VAL A 1 114 ? -7.677 1.579 15.783 1.00 89.44 114 VAL A O 1
ATOM 852 N N . ILE A 1 115 ? -6.269 3.007 14.782 1.00 90.19 115 ILE A N 1
ATOM 853 C CA . ILE A 1 115 ? -6.123 3.884 15.956 1.00 90.19 115 ILE A CA 1
ATOM 854 C C . ILE A 1 115 ? -7.410 4.680 16.214 1.00 90.19 115 ILE A C 1
ATOM 856 O O . ILE A 1 115 ? -7.761 4.929 17.370 1.00 90.19 115 ILE A O 1
ATOM 860 N N . ILE A 1 116 ? -8.120 5.086 15.159 1.00 87.44 116 ILE A N 1
ATOM 861 C CA . ILE A 1 116 ? -9.408 5.785 15.256 1.00 87.44 116 ILE A CA 1
ATOM 862 C C . ILE A 1 116 ? -10.496 4.866 15.812 1.00 87.44 116 ILE A C 1
ATOM 864 O O . ILE A 1 116 ? -11.195 5.270 16.738 1.00 87.44 116 ILE A O 1
ATOM 868 N N . ASP A 1 117 ? -10.600 3.635 15.327 1.00 85.38 117 ASP A N 1
ATOM 869 C CA . ASP A 1 117 ? -11.610 2.682 15.788 1.00 85.38 117 ASP A CA 1
ATOM 870 C C . ASP A 1 117 ? -11.433 2.367 17.279 1.00 85.38 117 ASP A C 1
ATOM 872 O O . ASP A 1 117 ? -12.383 2.482 18.058 1.00 85.38 117 ASP A O 1
ATOM 876 N N . SER A 1 118 ? -10.192 2.100 17.707 1.00 86.81 118 SER A N 1
ATOM 877 C CA . SER A 1 118 ? -9.859 1.923 19.127 1.00 86.81 118 SER A CA 1
ATOM 878 C C . SER A 1 118 ? -10.239 3.144 19.965 1.00 86.81 118 SER A C 1
ATOM 880 O O . SER A 1 118 ? -10.796 3.016 21.058 1.00 86.81 118 SER A O 1
ATOM 882 N N . TYR A 1 119 ? -9.944 4.348 19.466 1.00 85.81 119 TYR A N 1
ATOM 883 C CA . TYR A 1 119 ? -10.251 5.586 20.176 1.00 85.81 119 TYR A CA 1
ATOM 884 C C . TYR A 1 119 ? -11.754 5.730 20.450 1.00 85.81 119 TYR A C 1
ATOM 886 O O . TYR A 1 119 ? -12.169 6.151 21.530 1.00 85.81 119 TYR A O 1
ATOM 894 N N . LEU A 1 120 ? -12.581 5.348 19.485 1.00 80.94 120 LEU A N 1
ATOM 895 C CA . LEU A 1 120 ? -14.030 5.498 19.559 1.00 80.94 120 LEU A CA 1
ATOM 896 C C . LEU A 1 120 ? -14.691 4.441 20.412 1.00 80.94 120 LEU A C 1
ATOM 898 O O . LEU A 1 120 ? -15.588 4.770 21.190 1.00 80.94 120 LEU A O 1
ATOM 902 N N . GLU A 1 121 ? -14.216 3.205 20.311 1.00 81.88 121 GLU A N 1
ATOM 903 C CA . GLU A 1 121 ? -14.634 2.123 21.190 1.00 81.88 121 GLU A CA 1
ATOM 904 C C . GLU A 1 121 ? -14.394 2.514 22.656 1.00 81.88 121 GLU A C 1
ATOM 906 O O . GLU A 1 121 ? -15.319 2.515 23.470 1.00 81.88 121 GLU A O 1
ATOM 911 N N . LYS A 1 122 ? -13.183 2.985 22.977 1.00 82.88 122 LYS A N 1
ATOM 912 C CA . LYS A 1 122 ? -12.796 3.370 24.342 1.00 82.88 122 LYS A CA 1
ATOM 913 C C . LYS A 1 122 ? -13.451 4.654 24.852 1.00 82.88 122 LYS A C 1
ATOM 915 O O . LYS A 1 122 ? -13.687 4.782 26.055 1.00 82.88 122 LYS A O 1
ATOM 920 N N . ILE A 1 123 ? -13.795 5.595 23.975 1.00 80.69 123 ILE A N 1
ATOM 921 C CA . ILE A 1 123 ? -14.643 6.734 24.358 1.00 80.69 123 ILE A CA 1
ATOM 922 C C . ILE A 1 123 ? -16.077 6.293 24.643 1.00 80.69 123 ILE A C 1
ATOM 924 O O . ILE A 1 123 ? -16.691 6.818 25.573 1.00 80.69 123 ILE A O 1
ATOM 928 N N . GLY A 1 124 ? -16.605 5.331 23.882 1.00 72.94 124 GLY A N 1
ATOM 929 C CA . GLY A 1 124 ? -17.917 4.733 24.129 1.00 72.94 124 GLY A CA 1
ATOM 930 C C . GLY A 1 124 ? -18.010 4.033 25.490 1.00 72.94 124 GLY A C 1
ATOM 931 O O . GLY A 1 124 ? -19.077 4.028 26.100 1.00 72.94 124 GLY A O 1
ATOM 932 N N . GLU A 1 125 ? -16.889 3.514 25.997 1.00 78.88 125 GLU A N 1
ATOM 933 C CA . GLU A 1 125 ? -16.750 2.936 27.345 1.00 78.88 125 GLU A CA 1
ATOM 934 C C . GLU A 1 125 ? -16.672 3.990 28.474 1.00 78.88 125 GLU A C 1
ATOM 936 O O . GLU A 1 125 ? -16.688 3.634 29.651 1.00 78.88 125 GLU A O 1
ATOM 941 N N . GLY A 1 126 ? -16.614 5.289 28.149 1.00 74.06 126 GLY A N 1
ATOM 942 C CA . GLY A 1 126 ? -16.650 6.385 29.125 1.00 74.06 126 GLY A CA 1
ATOM 943 C C . GLY A 1 126 ? -15.287 6.898 29.609 1.00 74.06 126 GLY A C 1
ATOM 944 O O . GLY A 1 126 ? -15.238 7.672 30.566 1.00 74.06 126 GLY A O 1
ATOM 945 N N . MET A 1 127 ? -14.174 6.518 28.970 1.00 76.12 127 MET A N 1
ATOM 946 C CA . MET A 1 127 ? -12.851 7.051 29.325 1.00 76.12 127 MET A CA 1
ATOM 947 C C . MET A 1 127 ? -12.636 8.510 28.872 1.00 76.12 127 MET A C 1
ATOM 949 O O . MET A 1 127 ? -13.222 9.005 27.908 1.00 76.12 127 MET A O 1
ATOM 953 N N . SER A 1 128 ? -11.730 9.210 29.566 1.00 83.06 128 SER A N 1
ATOM 954 C CA . SER A 1 128 ? -11.338 10.588 29.242 1.00 83.06 128 SER A CA 1
ATOM 955 C C . SER A 1 128 ? -10.626 10.677 27.887 1.00 83.06 128 SER A C 1
ATOM 957 O O . SER A 1 128 ? -9.628 9.998 27.657 1.00 83.06 128 SER A O 1
ATOM 959 N N . ARG A 1 129 ? -11.090 11.587 27.020 1.00 78.94 129 ARG A N 1
ATOM 960 C CA . ARG A 1 129 ? -10.616 11.788 25.633 1.00 78.94 129 ARG A CA 1
ATOM 961 C C . ARG A 1 129 ? -9.093 11.856 25.504 1.00 78.94 129 ARG A C 1
ATOM 963 O O . ARG A 1 129 ? -8.536 11.238 24.607 1.00 78.94 129 ARG A O 1
ATOM 970 N N . TRP A 1 130 ? -8.427 12.582 26.403 1.00 82.38 130 TRP A N 1
ATOM 971 C CA . TRP A 1 130 ? -6.968 12.736 26.379 1.00 82.38 130 TRP A CA 1
ATOM 972 C C . TRP A 1 130 ? -6.243 11.411 26.632 1.00 82.38 130 TRP A C 1
ATOM 974 O O . TRP A 1 130 ? -5.326 11.038 25.904 1.00 82.38 130 TRP A O 1
ATOM 984 N N . HIS A 1 131 ? -6.704 10.671 27.641 1.00 84.81 131 HIS A N 1
ATOM 985 C CA . HIS A 1 131 ? -6.127 9.382 28.001 1.00 84.81 131 HIS A CA 1
ATOM 986 C C . HIS A 1 131 ? -6.365 8.352 26.898 1.00 84.81 131 HIS A C 1
ATOM 988 O O . HIS A 1 131 ? -5.446 7.618 26.554 1.00 84.81 131 HIS A O 1
ATOM 994 N N . VAL A 1 132 ? -7.555 8.340 26.290 1.00 85.75 132 VAL A N 1
ATOM 995 C CA . VAL A 1 132 ? -7.890 7.396 25.216 1.00 85.75 132 VAL A CA 1
ATOM 996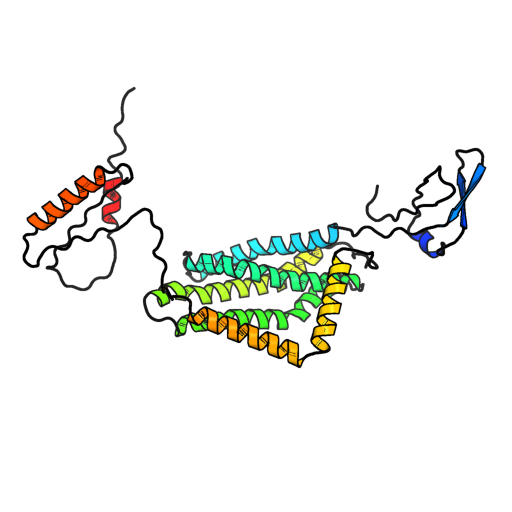 C C . VAL A 1 132 ? -7.067 7.631 23.948 1.00 85.75 132 VAL A C 1
ATOM 998 O O . VAL A 1 132 ? -6.638 6.655 23.331 1.00 85.75 132 VAL A O 1
ATOM 1001 N N . SER A 1 133 ? -6.808 8.890 23.568 1.00 85.81 133 SER A N 1
ATOM 1002 C CA . SER A 1 133 ? -5.959 9.215 22.408 1.00 85.81 133 SER A CA 1
ATOM 1003 C C . SER A 1 133 ? -4.551 8.633 22.565 1.00 85.81 133 SER A C 1
ATOM 1005 O O . SER A 1 133 ? -4.039 7.983 21.657 1.00 85.81 133 SER A O 1
ATOM 1007 N N . ILE A 1 134 ? -3.943 8.813 23.741 1.00 88.19 134 ILE A N 1
ATOM 1008 C CA . ILE A 1 134 ? -2.592 8.310 24.033 1.00 88.19 134 ILE A CA 1
ATOM 1009 C C . ILE A 1 134 ? -2.600 6.785 24.193 1.00 88.19 134 ILE A C 1
ATOM 1011 O O . ILE A 1 134 ? -1.706 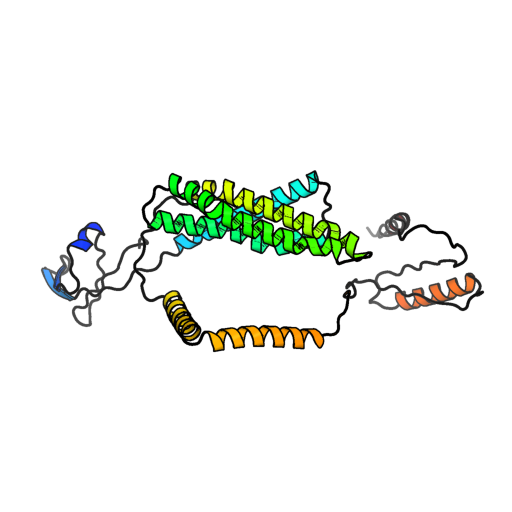6.093 23.700 1.00 88.19 134 ILE A O 1
ATOM 1015 N N . PHE A 1 135 ? -3.621 6.247 24.860 1.00 89.38 135 PHE A N 1
ATOM 1016 C CA . PHE A 1 135 ? -3.761 4.813 25.082 1.00 89.38 135 PHE A CA 1
ATOM 1017 C C . PHE A 1 135 ? -3.904 4.050 23.764 1.00 89.38 135 PHE A C 1
ATOM 1019 O O . PHE A 1 135 ? -3.191 3.077 23.550 1.00 89.38 135 PHE A O 1
ATOM 1026 N N . SER A 1 136 ? -4.762 4.513 22.851 1.00 88.50 136 SER A N 1
ATOM 1027 C CA . SER A 1 136 ? -4.997 3.833 21.569 1.00 88.50 136 SER A CA 1
ATOM 1028 C C . SER A 1 136 ? -3.728 3.801 20.716 1.00 88.50 136 SER A C 1
ATOM 1030 O O . SER A 1 136 ? -3.368 2.755 20.185 1.00 88.50 136 SER A O 1
ATOM 1032 N N . ALA A 1 137 ? -2.987 4.911 20.657 1.00 89.75 137 ALA A N 1
ATOM 1033 C CA . ALA A 1 137 ? -1.713 4.949 19.947 1.00 89.75 137 ALA A CA 1
ATOM 1034 C C . ALA A 1 137 ? -0.689 3.979 20.564 1.00 89.75 137 ALA A C 1
ATOM 1036 O O . ALA A 1 137 ? -0.122 3.134 19.875 1.00 89.75 137 ALA A O 1
ATOM 1037 N N . THR A 1 138 ? -0.474 4.049 21.880 1.00 91.31 138 THR A N 1
ATOM 1038 C CA . THR A 1 138 ? 0.558 3.241 22.555 1.00 91.31 138 THR A CA 1
ATOM 1039 C C . THR A 1 138 ? 0.225 1.749 22.595 1.00 91.31 138 THR A C 1
ATOM 1041 O O . THR A 1 138 ? 1.124 0.924 22.433 1.00 91.31 138 THR A O 1
ATOM 1044 N N . HIS A 1 139 ? -1.051 1.388 22.750 1.00 91.81 139 HIS A N 1
ATOM 1045 C CA . HIS A 1 139 ? -1.500 -0.001 22.774 1.00 91.81 139 HIS A CA 1
ATOM 1046 C C . HIS A 1 139 ? -1.285 -0.697 21.425 1.00 91.81 139 HIS A C 1
ATOM 1048 O O . HIS A 1 139 ? -0.756 -1.809 21.374 1.00 91.81 139 HIS A O 1
ATOM 1054 N N . PHE A 1 140 ? -1.638 -0.027 20.325 1.00 92.06 140 PHE A N 1
ATOM 1055 C CA . PHE A 1 140 ? -1.531 -0.604 18.986 1.00 92.06 140 PHE A CA 1
ATOM 1056 C C . PHE A 1 140 ? -0.154 -0.429 18.341 1.00 92.06 140 PHE A C 1
ATOM 1058 O O . PHE A 1 140 ? 0.143 -1.146 17.385 1.00 92.06 140 PHE A O 1
ATOM 1065 N N . PHE A 1 141 ? 0.718 0.430 18.885 1.00 92.88 141 PHE A N 1
ATOM 1066 C CA . PHE A 1 141 ? 2.044 0.711 18.326 1.00 92.88 141 PHE A CA 1
ATOM 1067 C C . PHE A 1 141 ? 2.819 -0.551 17.950 1.00 92.88 141 PHE A C 1
ATOM 1069 O O . PHE A 1 141 ? 3.257 -0.693 16.812 1.00 92.88 141 PHE A O 1
ATOM 1076 N N . LYS A 1 142 ? 2.954 -1.502 18.884 1.00 93.75 142 LYS A N 1
ATOM 1077 C CA . LYS A 1 142 ? 3.732 -2.727 18.653 1.00 93.75 142 LYS A CA 1
ATOM 1078 C C . LYS A 1 142 ? 3.131 -3.586 17.537 1.00 93.75 142 LYS A C 1
ATOM 1080 O O . LYS A 1 142 ? 3.876 -4.164 16.749 1.00 93.75 142 LYS A O 1
ATOM 1085 N N . SER A 1 143 ? 1.802 -3.654 17.469 1.00 94.25 143 SER A N 1
ATOM 1086 C CA . SER A 1 143 ? 1.082 -4.424 16.452 1.00 94.25 143 SER A CA 1
ATOM 1087 C C . SER A 1 143 ? 1.259 -3.803 15.063 1.00 94.25 143 SER A C 1
ATOM 1089 O O . SER A 1 143 ? 1.718 -4.470 14.137 1.00 94.25 143 SER A O 1
ATOM 1091 N N . ILE A 1 144 ? 1.000 -2.497 14.942 1.00 94.00 144 ILE A N 1
ATOM 1092 C CA . ILE A 1 144 ? 1.084 -1.764 13.672 1.00 94.00 144 ILE A CA 1
ATOM 1093 C C . ILE A 1 144 ? 2.537 -1.680 13.185 1.00 94.00 144 ILE A C 1
ATOM 1095 O O . ILE A 1 144 ? 2.804 -1.890 12.002 1.00 94.00 144 ILE A O 1
ATOM 1099 N N . PHE A 1 145 ? 3.496 -1.448 14.086 1.00 94.88 145 PHE A N 1
ATOM 1100 C CA . PHE A 1 145 ? 4.923 -1.455 13.755 1.00 94.88 145 PHE A CA 1
ATOM 1101 C C . PHE A 1 145 ? 5.368 -2.821 13.220 1.00 94.88 145 PHE A C 1
ATOM 1103 O O . PHE A 1 145 ? 6.025 -2.890 12.184 1.00 94.88 145 PHE A O 1
ATOM 1110 N N . SER A 1 146 ? 4.963 -3.914 13.878 1.00 95.50 146 SER A N 1
ATOM 1111 C CA . SER A 1 146 ? 5.285 -5.272 13.425 1.00 95.50 146 SER A CA 1
ATOM 1112 C C . SER A 1 146 ? 4.675 -5.579 12.057 1.00 95.50 146 SER A C 1
ATOM 1114 O O . SER A 1 146 ? 5.353 -6.162 11.213 1.00 95.50 146 SER A O 1
ATOM 1116 N N . ALA A 1 147 ? 3.420 -5.186 11.820 1.00 93.69 147 ALA A N 1
ATOM 1117 C CA . ALA A 1 147 ? 2.763 -5.369 10.527 1.00 93.69 147 ALA A CA 1
ATOM 1118 C C . ALA A 1 147 ? 3.461 -4.560 9.423 1.00 93.69 147 ALA A C 1
ATOM 1120 O O . ALA A 1 147 ? 3.781 -5.098 8.365 1.00 93.69 147 ALA A O 1
ATOM 1121 N N . THR A 1 148 ? 3.779 -3.296 9.705 1.00 93.50 148 THR A N 1
ATOM 1122 C CA . THR A 1 148 ? 4.494 -2.404 8.783 1.00 93.50 148 THR A CA 1
ATOM 1123 C C . THR A 1 148 ? 5.863 -2.971 8.406 1.00 93.50 148 THR A C 1
ATOM 1125 O O . THR A 1 148 ? 6.225 -3.004 7.229 1.00 93.50 148 THR A O 1
ATOM 1128 N N . LEU A 1 149 ? 6.609 -3.476 9.392 1.00 94.56 149 LEU A N 1
ATOM 1129 C CA . LEU A 1 149 ? 7.914 -4.087 9.168 1.00 94.56 149 LEU A CA 1
ATOM 1130 C C . LEU A 1 149 ? 7.804 -5.386 8.359 1.00 94.56 149 LEU A C 1
ATOM 1132 O O . LEU A 1 149 ? 8.603 -5.608 7.455 1.00 94.56 149 LEU A O 1
ATOM 1136 N N . ALA A 1 150 ? 6.805 -6.226 8.640 1.00 94.94 150 ALA A N 1
ATOM 1137 C CA . ALA A 1 150 ? 6.573 -7.456 7.888 1.00 94.94 150 ALA A CA 1
ATOM 1138 C C . ALA A 1 150 ? 6.270 -7.172 6.409 1.00 94.94 150 ALA A C 1
ATOM 1140 O O . ALA A 1 150 ? 6.836 -7.823 5.527 1.00 94.94 150 ALA A O 1
ATOM 1141 N N . ILE A 1 151 ? 5.432 -6.167 6.130 1.00 93.19 151 ILE A N 1
ATOM 1142 C CA . ILE A 1 151 ? 5.138 -5.726 4.762 1.00 93.19 151 ILE A CA 1
ATOM 1143 C C . ILE A 1 151 ? 6.417 -5.220 4.094 1.00 93.19 151 ILE A C 1
ATOM 1145 O O . ILE A 1 151 ? 6.751 -5.685 3.010 1.00 93.19 151 ILE A O 1
ATOM 1149 N N . SER A 1 152 ? 7.163 -4.333 4.759 1.00 93.06 152 SER A N 1
ATOM 1150 C CA . SER A 1 152 ? 8.435 -3.810 4.251 1.00 93.06 152 SER A CA 1
ATOM 1151 C C . SER A 1 152 ? 9.394 -4.944 3.874 1.00 93.06 152 SER A C 1
ATOM 1153 O O . SER A 1 152 ? 9.793 -5.034 2.714 1.00 93.06 152 SER A O 1
ATOM 1155 N N . ILE A 1 153 ? 9.668 -5.877 4.794 1.00 94.69 153 ILE A N 1
ATOM 1156 C CA . ILE A 1 153 ? 10.572 -7.018 4.571 1.00 94.69 153 ILE A CA 1
ATOM 1157 C C . ILE A 1 153 ? 10.100 -7.903 3.412 1.00 94.69 153 ILE A C 1
ATOM 1159 O O . ILE A 1 153 ? 10.933 -8.413 2.669 1.00 94.69 153 ILE A O 1
ATOM 1163 N N . THR A 1 154 ? 8.791 -8.054 3.202 1.00 93.50 154 THR A N 1
ATOM 1164 C CA . THR A 1 154 ? 8.237 -8.876 2.110 1.00 93.50 154 THR A CA 1
ATOM 1165 C C . THR A 1 154 ? 8.632 -8.359 0.721 1.00 93.50 154 THR A C 1
ATOM 1167 O O . THR A 1 154 ? 8.728 -9.149 -0.217 1.00 93.50 154 THR A O 1
ATOM 1170 N N . PHE A 1 155 ? 8.921 -7.060 0.576 1.00 90.94 155 PHE A N 1
ATOM 1171 C CA . PHE A 1 155 ? 9.359 -6.474 -0.694 1.00 90.94 155 PHE A CA 1
ATOM 1172 C C . PHE A 1 155 ? 10.881 -6.520 -0.913 1.00 90.94 155 PHE A C 1
ATOM 1174 O O . PHE A 1 155 ? 11.329 -6.399 -2.051 1.00 90.94 155 PHE A O 1
ATOM 1181 N N . PHE A 1 156 ? 11.697 -6.736 0.123 1.00 92.12 156 PHE A N 1
ATOM 1182 C CA . PHE A 1 156 ? 13.161 -6.802 -0.024 1.00 92.12 156 PHE A CA 1
ATOM 1183 C C . PHE A 1 156 ? 13.682 -7.974 -0.877 1.00 92.12 156 PHE A C 1
ATOM 1185 O O . PHE A 1 156 ? 14.658 -7.770 -1.602 1.00 92.12 156 PHE A O 1
ATOM 1192 N N . PRO A 1 157 ? 13.064 -9.174 -0.879 1.00 91.94 157 PRO A N 1
ATOM 1193 C CA . PRO A 1 157 ? 13.460 -10.255 -1.777 1.00 91.94 157 PRO A CA 1
ATOM 1194 C C . PRO A 1 157 ? 13.519 -9.857 -3.257 1.00 91.94 157 PRO A C 1
ATOM 1196 O O . PRO A 1 157 ? 14.309 -10.440 -3.996 1.00 91.94 157 PRO A O 1
ATOM 1199 N N . PHE A 1 158 ? 12.763 -8.841 -3.697 1.00 87.19 158 PHE A N 1
ATOM 1200 C CA . PHE A 1 158 ? 12.835 -8.355 -5.078 1.00 87.19 158 PHE A CA 1
ATOM 1201 C C . PHE A 1 158 ? 14.229 -7.859 -5.480 1.00 87.19 158 PHE A C 1
ATOM 1203 O O . PHE A 1 158 ? 14.613 -8.073 -6.627 1.00 87.19 158 PHE A O 1
ATOM 1210 N N . LEU A 1 159 ? 15.008 -7.281 -4.554 1.00 87.12 159 LEU A N 1
ATOM 1211 C CA . LEU A 1 159 ? 16.374 -6.827 -4.850 1.00 87.12 159 LEU A CA 1
ATOM 1212 C C . LEU A 1 159 ? 17.344 -7.992 -5.092 1.00 87.12 159 LEU A C 1
ATOM 1214 O O . LEU A 1 159 ? 18.335 -7.832 -5.789 1.00 87.12 159 LEU A O 1
ATOM 1218 N N . ILE A 1 160 ? 17.078 -9.161 -4.503 1.00 87.00 160 ILE A N 1
ATOM 1219 C CA . ILE A 1 160 ? 17.987 -10.316 -4.560 1.00 87.00 160 ILE A CA 1
ATOM 1220 C C . ILE A 1 160 ? 17.598 -11.260 -5.703 1.00 87.00 160 ILE A C 1
ATOM 1222 O O . ILE A 1 160 ? 18.456 -11.859 -6.345 1.00 87.00 160 ILE A O 1
ATOM 1226 N N . VAL A 1 161 ? 16.295 -11.422 -5.946 1.00 85.81 161 VAL A N 1
ATOM 1227 C CA . VAL A 1 161 ? 15.757 -12.457 -6.843 1.00 85.81 161 VAL A CA 1
ATOM 1228 C C . VAL A 1 161 ? 15.727 -12.017 -8.308 1.00 85.81 161 VAL A C 1
ATOM 1230 O O . VAL A 1 161 ? 15.740 -12.876 -9.188 1.00 85.81 161 VAL A O 1
ATOM 1233 N N . ILE A 1 162 ? 15.680 -10.713 -8.596 1.00 85.38 162 ILE A N 1
ATOM 1234 C CA . ILE A 1 162 ? 15.535 -10.195 -9.962 1.00 85.38 162 ILE A CA 1
ATOM 1235 C C . ILE A 1 162 ? 16.894 -9.709 -10.488 1.00 85.38 162 ILE A C 1
ATOM 1237 O O . ILE A 1 162 ? 17.325 -8.628 -10.100 1.00 85.38 162 ILE A O 1
ATOM 1241 N N . PRO A 1 163 ? 17.569 -10.456 -11.385 1.00 80.88 163 PRO A N 1
ATOM 1242 C CA . PRO A 1 163 ? 18.782 -9.992 -12.057 1.00 80.88 163 PRO A CA 1
ATOM 1243 C C . PRO A 1 163 ? 18.493 -9.216 -13.359 1.00 80.88 163 PRO A C 1
ATOM 1245 O O . PRO A 1 163 ? 17.443 -9.371 -13.988 1.00 80.88 163 PRO A O 1
ATOM 1248 N N . GLY A 1 164 ? 19.479 -8.440 -13.825 1.00 81.25 164 GLY A N 1
ATOM 1249 C CA . GLY A 1 164 ? 19.481 -7.787 -15.145 1.00 81.25 164 GLY A CA 1
ATOM 1250 C C . GLY A 1 164 ? 18.846 -6.392 -15.160 1.00 81.25 164 GLY A C 1
ATOM 1251 O O . GLY A 1 164 ? 18.665 -5.787 -14.118 1.00 81.25 164 GLY A O 1
ATOM 1252 N N . MET A 1 165 ? 18.467 -5.871 -16.335 1.00 78.31 165 MET A N 1
ATOM 1253 C CA . MET A 1 165 ? 17.938 -4.492 -16.477 1.00 78.31 165 MET A CA 1
ATOM 1254 C C . MET A 1 165 ? 16.691 -4.199 -15.618 1.00 78.31 165 MET A C 1
ATOM 1256 O O . MET A 1 165 ? 16.404 -3.050 -15.302 1.00 78.31 165 MET A O 1
ATOM 1260 N N . ILE A 1 166 ? 15.931 -5.235 -15.247 1.00 80.56 166 ILE A N 1
ATOM 1261 C CA . ILE A 1 166 ? 14.740 -5.112 -14.393 1.00 80.56 166 ILE A CA 1
ATOM 1262 C C . ILE A 1 166 ? 15.139 -4.779 -12.947 1.00 80.56 166 ILE A C 1
ATOM 1264 O O . ILE A 1 166 ? 14.393 -4.088 -12.257 1.00 80.56 166 ILE A O 1
ATOM 1268 N N . HIS A 1 167 ? 16.317 -5.233 -12.506 1.00 86.06 167 HIS A N 1
ATOM 1269 C CA . HIS A 1 167 ? 16.865 -4.938 -11.185 1.00 86.06 167 HIS A CA 1
ATOM 1270 C C . HIS A 1 167 ? 16.974 -3.430 -10.967 1.00 86.06 167 HIS A C 1
ATOM 1272 O O . HIS A 1 167 ? 16.395 -2.908 -10.022 1.00 86.06 167 HIS A O 1
ATOM 1278 N N . ASP A 1 168 ? 17.641 -2.728 -11.884 1.00 82.38 168 ASP A N 1
ATOM 1279 C CA . ASP A 1 168 ? 17.910 -1.293 -11.748 1.00 82.38 168 ASP A CA 1
ATOM 1280 C C . ASP A 1 168 ? 16.615 -0.475 -11.774 1.00 82.38 168 ASP A C 1
ATOM 1282 O O . ASP A 1 168 ? 16.483 0.521 -11.067 1.00 82.38 168 ASP A O 1
ATOM 1286 N N . PHE A 1 169 ? 15.610 -0.949 -12.517 1.00 81.06 169 PHE A N 1
ATOM 1287 C CA . PHE A 1 169 ? 14.279 -0.347 -12.539 1.00 81.06 169 PHE A CA 1
ATOM 1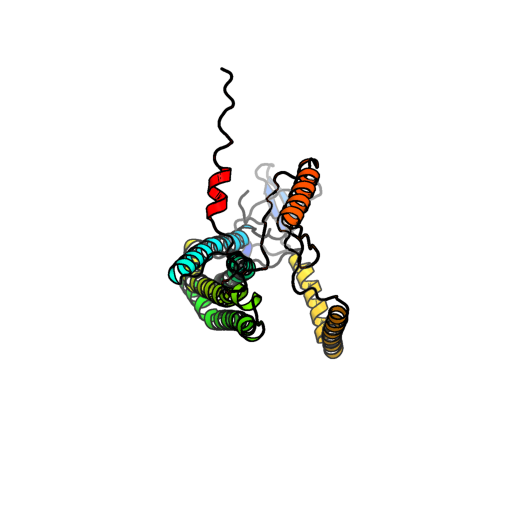288 C C . PHE A 1 169 ? 13.513 -0.557 -11.223 1.00 81.06 169 PHE A C 1
ATOM 1290 O O . PHE A 1 169 ? 12.826 0.347 -10.754 1.00 81.06 169 PHE A O 1
ATOM 1297 N N . LEU A 1 170 ? 13.623 -1.739 -10.608 1.00 86.44 170 LEU A N 1
ATOM 1298 C CA . LEU A 1 170 ? 12.917 -2.084 -9.370 1.00 86.44 170 LEU A CA 1
ATOM 1299 C C . LEU A 1 170 ? 13.693 -1.749 -8.095 1.00 86.44 170 LEU A C 1
ATOM 1301 O O . LEU A 1 170 ? 13.120 -1.852 -7.014 1.00 86.44 170 LEU A O 1
ATOM 1305 N N . LEU A 1 171 ? 14.949 -1.318 -8.189 1.00 87.88 171 LEU A N 1
ATOM 1306 C CA . LEU A 1 171 ? 15.815 -1.069 -7.036 1.00 87.88 171 LEU A CA 1
ATOM 1307 C C . LEU A 1 171 ? 15.187 -0.058 -6.070 1.00 87.88 171 LEU A C 1
ATOM 1309 O O . LEU A 1 171 ? 15.146 -0.289 -4.863 1.00 87.88 171 LEU A O 1
ATOM 1313 N N . SER A 1 172 ? 14.607 1.021 -6.596 1.00 89.75 172 SER A N 1
ATOM 1314 C CA . SER A 1 172 ? 13.936 2.046 -5.790 1.00 89.75 172 SER A CA 1
ATOM 1315 C C . SER A 1 172 ? 12.622 1.568 -5.159 1.00 89.75 172 SER A C 1
ATOM 1317 O O . SER A 1 172 ? 12.179 2.155 -4.177 1.00 89.75 172 SER A O 1
ATOM 1319 N N . PHE A 1 173 ? 11.990 0.506 -5.674 1.00 91.56 173 PHE A N 1
ATOM 1320 C CA . PHE A 1 173 ? 10.629 0.123 -5.284 1.00 91.56 173 PHE A CA 1
ATOM 1321 C C . PHE A 1 173 ? 10.506 -0.291 -3.803 1.00 91.56 173 PHE A C 1
ATOM 1323 O O . PHE A 1 173 ? 9.698 0.315 -3.090 1.00 91.56 173 PHE A O 1
ATOM 1330 N N . PRO A 1 174 ? 11.303 -1.244 -3.273 1.00 92.81 174 PRO A N 1
ATOM 1331 C CA . PRO A 1 174 ? 11.170 -1.671 -1.877 1.00 92.81 174 PRO A CA 1
ATOM 1332 C C . PRO A 1 174 ? 11.597 -0.587 -0.883 1.00 92.81 174 PRO A C 1
ATOM 1334 O O . PRO A 1 174 ? 10.995 -0.455 0.187 1.00 92.81 174 PRO A O 1
ATOM 1337 N N . TRP A 1 175 ? 12.590 0.229 -1.252 1.00 91.94 175 TRP A N 1
ATOM 1338 C CA . TRP A 1 175 ? 13.010 1.391 -0.467 1.00 91.94 175 TRP A CA 1
ATOM 1339 C C . TRP A 1 175 ? 11.897 2.433 -0.374 1.00 91.94 175 TRP A C 1
ATOM 1341 O O . TRP A 1 175 ? 11.565 2.870 0.728 1.00 91.94 175 TRP A O 1
ATOM 1351 N N . SER A 1 176 ? 11.259 2.763 -1.501 1.00 93.75 176 SER A N 1
ATOM 1352 C CA . SER A 1 176 ? 10.116 3.674 -1.536 1.00 93.75 176 SER A CA 1
ATOM 1353 C C . SER A 1 176 ? 8.966 3.178 -0.663 1.00 93.75 176 SER A C 1
ATOM 1355 O O . SER A 1 176 ? 8.488 3.940 0.174 1.00 93.75 176 SER A O 1
ATOM 1357 N N . ILE A 1 177 ? 8.555 1.908 -0.788 1.00 94.06 177 ILE A N 1
ATOM 1358 C CA . ILE A 1 177 ? 7.477 1.343 0.043 1.00 94.06 177 ILE A CA 1
ATOM 1359 C C . ILE A 1 177 ? 7.818 1.438 1.530 1.00 94.06 177 ILE A C 1
ATOM 1361 O O . ILE A 1 177 ? 7.005 1.908 2.323 1.00 94.06 177 ILE A O 1
ATOM 1365 N N . THR A 1 178 ? 9.025 1.024 1.911 1.00 94.31 178 THR A N 1
ATOM 1366 C CA . THR A 1 178 ? 9.465 1.034 3.312 1.00 94.31 178 THR A CA 1
ATOM 1367 C C . THR A 1 178 ? 9.414 2.437 3.905 1.00 94.31 178 THR A C 1
ATOM 1369 O O . THR A 1 178 ? 8.934 2.629 5.022 1.00 94.31 178 THR A O 1
ATOM 1372 N N . LEU A 1 179 ? 9.859 3.426 3.133 1.00 94.44 179 LEU A N 1
ATOM 1373 C CA . LEU A 1 179 ? 9.873 4.817 3.547 1.00 94.44 179 LEU A CA 1
ATOM 1374 C C . LEU A 1 179 ? 8.450 5.379 3.690 1.00 94.44 179 LEU A C 1
ATOM 1376 O O . LEU A 1 179 ? 8.130 5.962 4.726 1.00 94.44 179 LEU A O 1
ATOM 1380 N N . ILE A 1 180 ? 7.575 5.141 2.707 1.00 95.00 180 ILE A N 1
ATOM 1381 C CA . ILE A 1 180 ? 6.176 5.597 2.744 1.00 95.00 180 ILE A CA 1
ATOM 1382 C C . ILE A 1 180 ? 5.428 4.975 3.930 1.00 95.00 180 ILE A C 1
ATOM 1384 O O . ILE A 1 180 ? 4.738 5.679 4.671 1.00 95.00 180 ILE A O 1
ATOM 1388 N N . LEU A 1 181 ? 5.576 3.664 4.147 1.00 94.62 181 LEU A N 1
ATOM 1389 C CA . LEU A 1 181 ? 4.917 2.976 5.257 1.00 94.62 181 LEU A CA 1
ATOM 1390 C C . LEU A 1 181 ? 5.465 3.427 6.617 1.00 94.62 181 LEU A C 1
ATOM 1392 O O . LEU A 1 181 ? 4.694 3.606 7.559 1.00 94.62 181 LEU A O 1
ATOM 1396 N N . GLY A 1 182 ? 6.773 3.680 6.717 1.00 94.62 182 GLY A N 1
ATOM 1397 C CA . GLY A 1 182 ? 7.383 4.255 7.915 1.00 94.62 182 GLY A CA 1
ATOM 1398 C C . GLY A 1 182 ? 6.809 5.634 8.255 1.00 94.62 182 GLY A C 1
ATOM 1399 O O . GLY A 1 182 ? 6.481 5.906 9.411 1.00 94.62 182 GLY A O 1
ATOM 1400 N N . ILE A 1 183 ? 6.608 6.488 7.248 1.00 94.88 183 ILE A N 1
ATOM 1401 C CA . ILE A 1 183 ? 5.971 7.800 7.432 1.00 94.88 183 ILE A CA 1
ATOM 1402 C C . ILE A 1 183 ? 4.497 7.643 7.794 1.00 94.88 183 ILE A C 1
ATOM 1404 O O . ILE A 1 183 ? 4.021 8.345 8.682 1.00 94.88 183 ILE A O 1
ATOM 1408 N N . SER A 1 184 ? 3.766 6.730 7.149 1.00 94.25 184 SER A N 1
ATOM 1409 C CA . SER A 1 184 ? 2.375 6.438 7.510 1.00 94.25 184 SER A CA 1
ATOM 1410 C C . SER A 1 184 ? 2.253 6.055 8.979 1.00 94.25 184 SER A C 1
ATOM 1412 O O . SER A 1 184 ? 1.409 6.611 9.677 1.00 94.25 184 SER A O 1
ATOM 1414 N N . LEU A 1 185 ? 3.123 5.167 9.466 1.00 94.25 185 LEU A N 1
ATOM 1415 C CA . LEU A 1 185 ? 3.158 4.792 10.874 1.00 94.25 185 LEU A CA 1
ATOM 1416 C C . LEU A 1 185 ? 3.416 6.013 11.768 1.00 94.25 185 LEU A C 1
ATOM 1418 O O . LEU A 1 185 ? 2.718 6.203 12.761 1.00 94.25 185 LEU A O 1
ATOM 1422 N N . LEU A 1 186 ? 4.392 6.855 11.420 1.00 94.31 186 LEU A N 1
ATOM 1423 C CA . LEU A 1 186 ? 4.713 8.062 12.184 1.00 94.31 186 LEU A CA 1
ATOM 1424 C C . LEU A 1 186 ? 3.520 9.028 12.234 1.00 94.31 186 LEU A C 1
ATOM 1426 O O . LEU A 1 186 ? 3.161 9.519 13.305 1.00 94.31 186 LEU A O 1
ATOM 1430 N N . VAL A 1 187 ? 2.867 9.265 11.096 1.00 93.44 187 VAL A N 1
ATOM 1431 C CA . VAL A 1 187 ? 1.672 10.114 10.993 1.00 93.44 187 VAL A CA 1
ATOM 1432 C C . VAL A 1 187 ? 0.509 9.511 11.786 1.00 93.44 187 VAL A C 1
ATOM 1434 O O . VAL A 1 187 ? -0.149 10.226 12.541 1.00 93.44 187 VAL A O 1
ATOM 1437 N N . ALA A 1 188 ? 0.289 8.201 11.697 1.00 91.75 188 ALA A N 1
ATOM 1438 C CA . ALA A 1 188 ? -0.739 7.503 12.461 1.00 91.75 188 ALA A CA 1
ATOM 1439 C C . ALA A 1 188 ? -0.486 7.577 13.977 1.00 91.75 188 ALA A C 1
ATOM 1441 O O . ALA A 1 188 ? -1.420 7.695 14.758 1.00 91.75 188 ALA A O 1
ATOM 1442 N N . MET A 1 189 ? 0.770 7.573 14.417 1.00 91.25 189 MET A N 1
ATOM 1443 C CA . MET A 1 189 ? 1.114 7.616 15.841 1.00 91.25 189 MET A CA 1
ATOM 1444 C C . MET A 1 189 ? 1.136 9.026 16.436 1.00 91.25 189 MET A C 1
ATOM 1446 O O . MET A 1 189 ? 0.853 9.188 17.621 1.00 91.25 189 MET A O 1
ATOM 1450 N N . LEU A 1 190 ? 1.483 10.045 15.646 1.00 91.88 190 LEU A N 1
ATOM 1451 C CA . LEU A 1 190 ? 1.628 11.420 16.134 1.00 91.88 190 LEU A CA 1
ATOM 1452 C C . LEU A 1 190 ? 0.441 12.302 15.751 1.00 91.88 190 LEU A C 1
ATOM 1454 O O . LEU A 1 190 ? -0.152 12.962 16.604 1.00 91.88 190 LEU A O 1
ATOM 1458 N N . LEU A 1 191 ? 0.080 12.313 14.468 1.00 90.38 191 LEU A N 1
ATOM 1459 C CA . LEU A 1 191 ? -0.917 13.239 13.943 1.00 90.38 191 LEU A CA 1
ATOM 1460 C C . LEU A 1 191 ? -2.342 12.776 14.246 1.00 90.38 191 LEU A C 1
ATOM 1462 O O . LEU A 1 191 ? -3.182 13.595 14.616 1.00 90.38 191 LEU A O 1
ATOM 1466 N N . VAL A 1 192 ? -2.628 11.479 14.114 1.00 89.44 192 VAL A N 1
ATOM 1467 C CA . VAL A 1 192 ? -3.988 10.955 14.320 1.00 89.44 192 VAL A CA 1
ATOM 1468 C C . VAL A 1 192 ? -4.482 11.182 15.755 1.00 89.44 192 VAL A C 1
ATOM 1470 O O . VAL A 1 192 ? -5.569 11.748 15.889 1.00 89.44 192 VAL A O 1
ATOM 1473 N N . PRO A 1 193 ? -3.727 10.870 16.832 1.00 88.31 193 PRO A N 1
ATOM 1474 C CA . PRO A 1 193 ? -4.186 11.133 18.199 1.00 88.31 193 PRO A CA 1
ATOM 1475 C C . PRO A 1 193 ? -4.446 12.619 18.463 1.00 88.31 193 PRO A C 1
ATOM 1477 O O . PRO A 1 193 ? -5.407 12.975 19.148 1.00 88.31 193 PRO A O 1
ATOM 1480 N N . PHE A 1 194 ? -3.628 13.496 17.873 1.00 87.69 194 PHE A N 1
ATOM 1481 C CA . PHE A 1 194 ? -3.810 14.944 17.954 1.00 87.69 194 PHE A CA 1
ATOM 1482 C C . PHE A 1 194 ? -5.091 15.405 17.239 1.00 87.69 194 PHE A C 1
ATOM 1484 O O . PHE A 1 194 ? -5.911 16.126 17.815 1.00 87.69 194 PHE A O 1
ATOM 1491 N N . MET A 1 195 ? -5.308 14.941 16.006 1.00 84.19 195 MET A N 1
ATOM 1492 C CA . MET A 1 195 ? -6.496 15.263 15.211 1.00 84.19 195 MET A CA 1
ATOM 1493 C C . MET A 1 195 ? -7.781 14.743 15.863 1.00 84.19 195 MET A C 1
ATOM 1495 O O . MET A 1 195 ? -8.782 15.458 15.908 1.00 84.19 195 MET A O 1
ATOM 1499 N N . GLN A 1 196 ? -7.753 13.537 16.435 1.00 78.62 196 GLN A N 1
ATOM 1500 C CA . GLN A 1 196 ? -8.873 12.960 17.183 1.00 78.62 196 GLN A CA 1
ATOM 1501 C C . GLN A 1 196 ? -9.287 13.849 18.360 1.00 78.62 196 GLN A C 1
ATOM 1503 O O . GLN A 1 196 ? -10.469 14.172 18.508 1.00 78.62 196 GLN A O 1
ATOM 1508 N N . PHE A 1 197 ? -8.321 14.298 19.169 1.00 76.31 197 PHE A N 1
ATOM 1509 C CA . PHE A 1 197 ? -8.596 15.176 20.304 1.00 76.31 197 PHE A CA 1
ATOM 1510 C C . PHE A 1 197 ? -9.228 16.507 19.870 1.00 76.31 197 PHE A C 1
ATOM 1512 O O . PHE A 1 197 ? -10.140 17.009 20.534 1.00 76.31 197 PHE A O 1
ATOM 1519 N N . TRP A 1 198 ? -8.797 17.076 18.745 1.00 77.19 198 TRP A N 1
ATOM 1520 C CA . TRP A 1 198 ? -9.347 18.340 18.256 1.00 77.19 198 TRP A CA 1
ATOM 1521 C C . TRP A 1 198 ? -10.754 18.190 17.652 1.00 77.19 198 TRP A C 1
ATOM 1523 O O . TRP A 1 198 ? -11.644 19.012 17.920 1.00 77.19 198 TRP A O 1
ATOM 1533 N N . PHE A 1 199 ? -10.959 17.150 16.838 1.00 72.44 199 PHE A N 1
ATOM 1534 C CA . PHE A 1 199 ? -12.136 16.993 15.978 1.00 72.44 199 PHE A CA 1
ATOM 1535 C C . PHE A 1 199 ? -13.299 16.262 16.672 1.00 72.44 199 PHE A C 1
ATOM 1537 O O . PHE A 1 199 ? -14.461 16.634 16.501 1.00 72.44 199 PHE A O 1
ATOM 1544 N N . ILE A 1 200 ? -13.016 15.265 17.517 1.00 68.06 200 ILE A N 1
ATOM 1545 C CA . ILE A 1 200 ? -14.037 14.393 18.120 1.00 68.06 200 ILE A CA 1
ATOM 1546 C C . ILE A 1 200 ? -14.412 14.930 19.504 1.00 68.06 200 ILE A C 1
ATOM 1548 O O . ILE A 1 200 ? -13.804 14.577 20.513 1.00 68.06 200 ILE A O 1
ATOM 1552 N N . ARG A 1 201 ? -15.393 15.846 19.550 1.00 57.41 201 ARG A N 1
ATOM 1553 C CA . ARG A 1 201 ? -15.725 16.648 20.750 1.00 57.41 201 ARG A CA 1
ATOM 1554 C C . ARG A 1 201 ? -16.784 16.083 21.694 1.00 57.41 201 ARG A C 1
ATOM 1556 O O . ARG A 1 201 ? -16.848 16.550 22.830 1.00 57.41 201 ARG A O 1
ATOM 1563 N N . LYS A 1 202 ? -17.609 15.123 21.275 1.00 57.50 202 LYS A N 1
ATOM 1564 C CA . LYS A 1 202 ? -18.697 14.586 22.109 1.00 57.50 202 LYS A CA 1
ATOM 1565 C C . LYS A 1 202 ? -18.600 13.063 22.223 1.00 57.50 202 LYS A C 1
ATOM 1567 O O . LYS A 1 202 ? -18.362 12.428 21.198 1.00 57.50 202 LYS A O 1
ATOM 1572 N N . PRO A 1 203 ? -18.795 12.486 23.425 1.00 53.25 203 PRO A N 1
ATOM 1573 C CA . PRO A 1 203 ? -18.942 11.046 23.572 1.00 53.25 203 PRO A CA 1
ATOM 1574 C C . PRO A 1 203 ? -20.150 10.607 22.750 1.00 53.25 203 PRO A C 1
ATOM 1576 O O . PRO A 1 203 ? -21.224 11.207 22.831 1.00 53.25 203 PRO A O 1
ATOM 1579 N N . ILE A 1 204 ? -19.951 9.605 21.905 1.00 54.81 204 ILE A N 1
ATOM 1580 C CA . ILE A 1 204 ? -21.028 9.046 21.097 1.00 54.81 204 ILE A CA 1
ATOM 1581 C C . ILE A 1 204 ? -21.795 8.118 22.034 1.00 54.81 204 ILE A C 1
ATOM 1583 O O . ILE A 1 204 ? -21.199 7.165 22.540 1.00 54.81 204 ILE A O 1
ATOM 1587 N N . PRO A 1 205 ? -23.077 8.388 22.333 1.00 50.16 205 PRO A N 1
ATOM 1588 C CA . PRO A 1 205 ? -23.844 7.509 23.198 1.00 50.16 205 PRO A CA 1
ATOM 1589 C C . PRO A 1 205 ? -23.934 6.130 22.544 1.00 50.16 205 PRO A C 1
ATOM 1591 O O . PRO A 1 205 ? -24.484 5.989 21.447 1.00 50.16 205 PRO A O 1
ATOM 1594 N N . SER A 1 206 ? -23.376 5.128 23.228 1.00 43.00 206 SER A N 1
ATOM 1595 C CA . SER A 1 206 ? -23.435 3.720 22.841 1.00 43.00 206 SER A CA 1
ATOM 1596 C C . SER A 1 206 ? -24.893 3.319 22.617 1.00 43.00 206 SER A C 1
ATOM 1598 O O . SER A 1 206 ? -25.705 3.285 23.544 1.00 43.00 206 SER A O 1
ATOM 1600 N N . HIS A 1 207 ? -25.258 3.101 21.356 1.00 46.09 207 HIS A N 1
ATOM 1601 C CA . HIS A 1 207 ? -26.621 2.762 20.978 1.00 46.09 207 HIS A CA 1
ATOM 1602 C C . HIS A 1 207 ? -26.856 1.258 21.094 1.00 46.09 207 HIS A C 1
ATOM 1604 O O . HIS A 1 207 ? -26.154 0.456 20.477 1.00 46.09 207 HIS A O 1
ATOM 1610 N N . LYS A 1 208 ? -27.909 0.874 21.828 1.00 43.03 208 LYS A N 1
ATOM 1611 C CA . LYS A 1 208 ? -28.486 -0.472 21.736 1.00 43.03 208 LYS A CA 1
ATOM 1612 C C . LYS A 1 208 ? -29.023 -0.692 20.318 1.00 43.03 208 LYS A C 1
ATOM 1614 O O . LYS A 1 208 ? -29.782 0.123 19.795 1.00 43.03 208 LYS A O 1
ATOM 1619 N N . LYS A 1 209 ? -28.578 -1.799 19.718 1.00 42.09 209 LYS A N 1
ATOM 1620 C CA . LYS A 1 209 ? -28.811 -2.222 18.332 1.00 42.09 209 LYS A CA 1
ATOM 1621 C C . LYS A 1 209 ? -30.308 -2.291 18.006 1.00 42.09 209 LYS A C 1
ATOM 1623 O O . LYS A 1 209 ? -31.046 -3.054 18.621 1.00 42.09 209 LYS A O 1
ATOM 1628 N N . GLY A 1 210 ? -30.743 -1.499 17.030 1.00 43.97 210 GLY A N 1
ATOM 1629 C CA . GLY A 1 210 ? -31.965 -1.766 16.276 1.00 43.97 210 GLY A CA 1
ATOM 1630 C C . GLY A 1 210 ? -31.628 -2.560 15.013 1.00 43.97 210 GLY A C 1
ATOM 1631 O O . GLY A 1 210 ? -30.553 -2.354 14.447 1.00 43.97 210 GLY A O 1
ATOM 1632 N N . PHE A 1 211 ? -32.558 -3.414 14.569 1.00 49.94 211 PHE A N 1
ATOM 1633 C CA . PHE A 1 211 ? -32.453 -4.227 13.350 1.00 49.94 211 PHE A CA 1
ATOM 1634 C C . PHE A 1 211 ? -31.986 -3.399 12.145 1.00 49.94 211 PHE A C 1
ATOM 1636 O O . PHE A 1 211 ? -32.753 -2.649 11.540 1.00 49.94 211 PHE A O 1
ATOM 1643 N N . SER A 1 212 ? -30.706 -3.547 11.810 1.00 63.53 212 SER A N 1
ATOM 1644 C CA . SER A 1 212 ? -30.021 -2.892 10.693 1.00 63.53 212 SER A CA 1
ATOM 1645 C C . SER A 1 212 ? -29.483 -3.954 9.733 1.00 63.53 212 SER A C 1
ATOM 1647 O O . SER A 1 212 ? -29.229 -5.087 10.137 1.00 63.53 212 SER A O 1
ATOM 1649 N N . PHE A 1 213 ? -29.253 -3.597 8.465 1.00 73.06 213 PHE A N 1
ATOM 1650 C CA . PHE A 1 213 ? -28.567 -4.447 7.476 1.00 73.06 213 PHE A CA 1
ATOM 1651 C C . PHE A 1 213 ? -27.264 -5.053 8.030 1.00 73.06 213 PHE A C 1
ATOM 1653 O O . PHE A 1 213 ? -26.933 -6.204 7.749 1.00 73.06 213 PHE A O 1
ATOM 1660 N N . MET A 1 214 ? -26.576 -4.304 8.897 1.00 71.19 214 MET A N 1
ATOM 1661 C CA . MET A 1 214 ? -25.375 -4.759 9.593 1.00 71.19 214 MET A CA 1
ATOM 1662 C C . MET A 1 214 ? -25.630 -5.984 10.488 1.00 71.19 214 MET A C 1
ATOM 1664 O O . MET A 1 214 ? -24.774 -6.854 10.590 1.00 71.19 214 MET A O 1
ATOM 1668 N N . GLU A 1 215 ? -26.805 -6.081 11.114 1.00 76.69 215 GLU A N 1
ATOM 1669 C CA . GLU A 1 215 ? -27.185 -7.189 11.997 1.00 76.69 215 GLU A CA 1
ATOM 1670 C C . GLU A 1 215 ? -27.563 -8.443 11.199 1.00 76.69 215 GLU A C 1
ATOM 1672 O O . GLU A 1 215 ? -27.230 -9.553 11.610 1.00 76.69 215 GLU A O 1
ATOM 1677 N N . LEU A 1 216 ? -28.160 -8.279 10.011 1.00 81.88 216 LEU A N 1
ATOM 1678 C CA . LEU A 1 216 ? -28.368 -9.380 9.066 1.00 81.88 216 LEU A CA 1
ATOM 1679 C C . LEU A 1 216 ? -27.026 -9.954 8.588 1.00 81.88 216 LEU A C 1
ATOM 1681 O O . LEU A 1 216 ? -26.825 -11.168 8.635 1.00 81.88 216 LEU A O 1
ATOM 1685 N N . LEU A 1 217 ? -26.097 -9.080 8.183 1.00 87.25 217 LEU A N 1
ATOM 1686 C CA . LEU A 1 217 ? -24.731 -9.462 7.814 1.00 87.25 217 LEU A CA 1
ATOM 1687 C C . LEU A 1 217 ? -24.014 -10.153 8.975 1.00 87.25 217 LEU A C 1
ATOM 1689 O O . LEU A 1 217 ? -23.435 -11.218 8.780 1.00 87.25 217 LEU A O 1
ATOM 1693 N N . GLN A 1 218 ? -24.106 -9.594 10.184 1.00 86.62 218 GLN A N 1
ATOM 1694 C CA . GLN A 1 218 ? -23.492 -10.160 11.384 1.00 86.62 218 GLN A CA 1
ATOM 1695 C C . GLN A 1 218 ? -24.086 -11.533 11.729 1.00 86.62 218 GLN A C 1
ATOM 1697 O O . GLN A 1 218 ? -23.346 -12.456 12.055 1.00 86.62 218 GLN A O 1
ATOM 1702 N N . THR A 1 219 ? -25.402 -11.705 11.600 1.00 87.62 219 THR A N 1
ATOM 1703 C CA . THR A 1 219 ? -26.074 -12.987 11.866 1.00 87.62 219 THR A CA 1
ATOM 1704 C C . THR A 1 219 ? -25.662 -14.047 10.848 1.00 87.62 219 THR A C 1
ATOM 1706 O O . THR A 1 219 ? -25.381 -15.186 11.217 1.00 87.62 219 THR A O 1
ATOM 1709 N N . TYR A 1 220 ? -25.592 -13.686 9.565 1.00 91.31 220 TYR A N 1
ATOM 1710 C CA . TYR A 1 220 ? -25.156 -14.606 8.517 1.00 91.31 220 TYR A CA 1
ATOM 1711 C C . TYR A 1 220 ? -23.673 -14.975 8.656 1.00 91.31 220 TYR A C 1
ATOM 1713 O O . TYR A 1 220 ? -23.322 -16.151 8.557 1.00 91.31 220 TYR A O 1
ATOM 1721 N N . TYR A 1 221 ? -22.823 -13.989 8.953 1.00 92.31 221 TYR A N 1
ATOM 1722 C CA . TYR A 1 221 ? -21.404 -14.183 9.236 1.00 92.31 221 TYR A CA 1
ATOM 1723 C C . TYR A 1 221 ? -21.190 -15.131 10.422 1.00 92.31 221 TYR A C 1
ATOM 1725 O O . TYR A 1 221 ? -20.470 -16.118 10.286 1.00 92.31 221 TYR A O 1
ATOM 1733 N N . ASN A 1 222 ? -21.889 -14.909 11.541 1.00 92.38 222 ASN A N 1
ATOM 1734 C CA . ASN A 1 222 ? -21.817 -15.789 12.710 1.00 92.38 222 ASN A CA 1
ATOM 1735 C C . ASN A 1 222 ? -22.290 -17.210 12.378 1.00 92.38 222 ASN A C 1
ATOM 1737 O O . ASN A 1 222 ? -21.616 -18.174 12.715 1.00 92.38 222 ASN A O 1
ATOM 1741 N N . LYS A 1 223 ? -23.383 -17.360 11.619 1.00 92.81 223 LYS A N 1
ATOM 1742 C CA . LYS A 1 223 ? -23.890 -18.677 11.203 1.00 92.81 223 LYS A CA 1
ATOM 1743 C C . LYS A 1 223 ? -22.901 -19.446 10.318 1.00 92.81 223 LYS A C 1
ATOM 1745 O O . LYS A 1 223 ? -22.847 -20.675 10.375 1.00 92.81 223 LYS A O 1
ATOM 1750 N N . LEU A 1 224 ? -22.153 -18.745 9.465 1.00 90.81 224 LEU A N 1
ATOM 1751 C CA . LEU A 1 224 ? -21.071 -19.336 8.677 1.00 90.81 224 LEU A CA 1
ATOM 1752 C C . LEU A 1 224 ? -19.885 -19.717 9.563 1.00 90.81 224 LEU A C 1
ATOM 1754 O O . LEU A 1 224 ? -19.388 -20.833 9.437 1.00 90.81 224 LEU A O 1
ATOM 1758 N N . LEU A 1 225 ? -19.477 -18.837 10.479 1.00 92.06 225 LEU A N 1
ATOM 1759 C CA . LEU A 1 225 ? -18.410 -19.121 11.438 1.00 92.06 225 LEU A CA 1
ATOM 1760 C C . LEU A 1 225 ? -18.719 -20.347 12.297 1.00 92.06 225 LEU A C 1
ATOM 1762 O O . LEU A 1 225 ? -17.871 -21.227 12.407 1.00 92.06 225 LEU A O 1
ATOM 1766 N N . ASP A 1 226 ? -19.934 -20.454 12.832 1.00 93.44 226 ASP A N 1
ATOM 1767 C CA . ASP A 1 226 ? -20.348 -21.597 13.648 1.00 93.44 226 ASP A CA 1
ATOM 1768 C C . ASP A 1 226 ? -20.237 -22.908 12.858 1.00 93.44 226 ASP A C 1
ATOM 1770 O O . ASP A 1 226 ? -19.745 -23.913 13.369 1.00 93.44 226 ASP A O 1
ATOM 1774 N N . LYS A 1 227 ? -20.616 -22.900 11.572 1.00 91.94 227 LYS A N 1
ATOM 1775 C CA . LYS A 1 227 ? -20.428 -24.058 10.683 1.00 91.94 227 LYS A CA 1
ATOM 1776 C C . LYS A 1 227 ? -18.955 -24.363 10.426 1.00 91.94 227 LYS A C 1
ATOM 1778 O O . LYS A 1 227 ? -18.587 -25.538 10.388 1.00 91.94 227 LYS A O 1
ATOM 1783 N N . CYS A 1 228 ? -18.132 -23.331 10.252 1.00 90.94 228 CYS A N 1
ATOM 1784 C CA . CYS A 1 228 ? -16.698 -23.474 10.036 1.00 90.94 228 CYS A CA 1
ATOM 1785 C C . CYS A 1 228 ? -15.993 -24.087 11.252 1.00 90.94 228 CYS A C 1
ATOM 1787 O O . CYS A 1 228 ? -15.159 -24.976 11.083 1.00 90.94 228 CYS A O 1
ATOM 1789 N N . PHE A 1 229 ? -16.361 -23.658 12.462 1.00 92.25 229 PHE A N 1
ATOM 1790 C CA . PHE A 1 229 ? -15.846 -24.216 13.712 1.00 92.25 229 PHE A CA 1
ATOM 1791 C C . PHE A 1 229 ? -16.420 -25.597 14.031 1.00 92.25 229 PHE A C 1
ATOM 1793 O O . PHE A 1 229 ? -15.714 -26.417 14.608 1.00 92.25 229 PHE A O 1
ATOM 1800 N N . ALA A 1 230 ? -17.659 -25.891 13.624 1.00 93.44 230 ALA A N 1
ATOM 1801 C CA . ALA A 1 230 ? -18.243 -27.222 13.783 1.00 93.44 230 ALA A CA 1
ATOM 1802 C C . ALA A 1 230 ? -17.551 -28.286 12.910 1.00 93.44 230 ALA A C 1
ATOM 1804 O O . ALA A 1 230 ? -17.561 -29.463 13.262 1.00 93.44 230 ALA A O 1
ATOM 1805 N N . HIS A 1 231 ? -16.943 -27.893 11.783 1.00 93.12 231 HIS A N 1
ATOM 1806 C CA . HIS A 1 231 ? -16.270 -28.809 10.852 1.00 93.12 231 HIS A CA 1
ATOM 1807 C C . HIS A 1 231 ? -14.859 -28.310 10.475 1.00 93.12 231 HIS A C 1
ATOM 1809 O O . HIS A 1 231 ? -14.607 -27.995 9.307 1.00 93.12 231 HIS A O 1
ATOM 1815 N N . PRO A 1 232 ? -13.907 -28.276 11.430 1.00 92.31 232 PRO A N 1
ATOM 1816 C CA . PRO A 1 232 ? -12.587 -27.670 11.229 1.00 92.31 232 PRO A CA 1
ATOM 1817 C C . PRO A 1 232 ? -11.739 -28.401 10.175 1.00 92.31 232 PRO A C 1
ATOM 1819 O O . PRO A 1 232 ? -10.964 -27.783 9.452 1.00 92.31 232 PRO A O 1
ATOM 1822 N N . TYR A 1 233 ? -11.905 -29.719 10.030 1.00 94.12 233 TYR A N 1
ATOM 1823 C CA . TYR A 1 233 ? -11.190 -30.484 9.003 1.00 94.12 233 TYR A CA 1
ATOM 1824 C C . TYR A 1 233 ? -11.683 -30.167 7.588 1.00 94.12 233 TYR A C 1
ATOM 1826 O O . TYR A 1 233 ? -10.881 -30.110 6.659 1.00 94.12 233 TYR A O 1
ATOM 1834 N N . VAL A 1 234 ? -12.988 -29.929 7.415 1.00 93.25 234 VAL A N 1
ATOM 1835 C CA . VAL A 1 234 ? -13.574 -29.601 6.105 1.00 93.25 234 VAL A CA 1
ATOM 1836 C C . VAL A 1 234 ? -13.158 -28.199 5.675 1.00 93.25 234 VAL A C 1
ATOM 1838 O O . VAL A 1 234 ? -12.815 -27.993 4.514 1.00 93.25 234 VAL A O 1
ATOM 1841 N N . THR A 1 235 ? -13.136 -27.239 6.603 1.00 93.12 235 THR A N 1
ATOM 1842 C CA . THR A 1 235 ? -12.665 -25.878 6.317 1.00 93.12 235 THR A CA 1
ATOM 1843 C C . THR A 1 235 ? -11.175 -25.841 6.009 1.00 93.12 235 THR A C 1
ATOM 1845 O O . THR A 1 235 ? -10.780 -25.192 5.041 1.00 93.12 235 THR A O 1
ATOM 1848 N N . LEU A 1 236 ? -10.357 -26.595 6.750 1.00 94.12 236 LEU A N 1
ATOM 1849 C CA . LEU A 1 236 ? -8.933 -26.736 6.455 1.00 94.12 236 LEU A CA 1
ATOM 1850 C C . LEU A 1 236 ? -8.702 -27.362 5.073 1.00 94.12 236 LEU A C 1
ATOM 1852 O O . LEU A 1 236 ? -7.914 -26.841 4.286 1.00 94.12 236 LEU A O 1
ATOM 1856 N N . LEU A 1 237 ? -9.417 -28.445 4.750 1.00 95.56 237 LEU A N 1
ATOM 1857 C CA . LEU A 1 237 ? -9.297 -29.119 3.457 1.00 95.56 237 LEU A CA 1
ATOM 1858 C C . LEU A 1 237 ? -9.777 -28.229 2.305 1.00 95.56 237 LEU A C 1
ATOM 1860 O O . LEU A 1 237 ? -9.133 -28.195 1.261 1.00 95.56 237 LEU A O 1
ATOM 1864 N N . GLY A 1 238 ? -10.847 -27.457 2.507 1.00 95.00 238 GLY A N 1
ATOM 1865 C CA . GLY A 1 238 ? -11.301 -26.443 1.555 1.00 95.00 238 GLY A CA 1
ATOM 1866 C C . GLY A 1 238 ? -10.255 -25.348 1.325 1.00 95.00 238 GLY A C 1
ATOM 1867 O O . GLY A 1 238 ? -9.986 -24.987 0.179 1.00 95.00 238 GLY A O 1
ATOM 1868 N N . GLY A 1 239 ? -9.604 -24.878 2.394 1.00 94.31 239 GLY A N 1
ATOM 1869 C CA . GLY A 1 239 ? -8.493 -23.929 2.315 1.00 94.31 239 GLY A CA 1
ATOM 1870 C C . GLY A 1 239 ? -7.318 -24.482 1.507 1.00 94.31 239 GLY A C 1
ATOM 1871 O O . GLY A 1 239 ? -6.895 -23.859 0.535 1.00 94.31 239 GLY A O 1
ATOM 1872 N N . ILE A 1 240 ? -6.847 -25.688 1.833 1.00 96.12 240 ILE A N 1
ATOM 1873 C CA . ILE A 1 240 ? -5.750 -26.354 1.111 1.00 96.12 240 ILE A CA 1
ATOM 1874 C C . ILE A 1 240 ? -6.124 -26.595 -0.356 1.00 96.12 240 ILE A C 1
ATOM 1876 O O . ILE A 1 240 ? -5.337 -26.290 -1.251 1.00 96.12 240 ILE A O 1
ATOM 1880 N N . ALA A 1 241 ? -7.336 -27.088 -0.623 1.00 96.56 241 ALA A N 1
ATOM 1881 C CA . ALA A 1 241 ? -7.823 -27.304 -1.980 1.00 96.56 241 ALA A CA 1
ATOM 1882 C C . ALA A 1 241 ? -7.833 -26.000 -2.791 1.00 96.56 241 ALA A C 1
ATOM 1884 O O . ALA A 1 241 ? -7.412 -26.007 -3.944 1.00 96.56 241 ALA A O 1
ATOM 1885 N N . SER A 1 242 ? -8.235 -24.872 -2.192 1.00 96.00 242 SER A N 1
ATOM 1886 C CA . SER A 1 242 ? -8.226 -23.570 -2.873 1.00 96.00 242 SER A CA 1
ATOM 1887 C C . SER A 1 242 ? -6.817 -23.132 -3.295 1.00 96.00 242 SER A C 1
ATOM 1889 O O . SER A 1 242 ? -6.631 -22.660 -4.417 1.00 96.00 242 SER A O 1
ATOM 1891 N N . VAL A 1 243 ? -5.809 -23.372 -2.448 1.00 96.19 243 VAL A N 1
ATOM 1892 C CA . VAL A 1 243 ? -4.401 -23.068 -2.750 1.00 96.19 243 VAL A CA 1
ATOM 1893 C C . VAL A 1 243 ? -3.881 -23.971 -3.868 1.00 96.19 243 VAL A C 1
ATOM 1895 O O . VAL A 1 243 ? -3.270 -23.483 -4.818 1.00 96.19 243 VAL A O 1
ATOM 1898 N N . LEU A 1 244 ? -4.164 -25.276 -3.803 1.00 96.12 244 LEU A N 1
ATOM 1899 C CA . LEU A 1 244 ? -3.750 -26.235 -4.832 1.00 96.12 244 LEU A CA 1
ATOM 1900 C C . LEU A 1 244 ? -4.375 -25.922 -6.196 1.00 96.12 244 LEU A C 1
ATOM 1902 O O . LEU A 1 244 ? -3.689 -25.975 -7.216 1.00 96.12 244 LEU A O 1
ATOM 1906 N N . VAL A 1 245 ? -5.656 -25.546 -6.213 1.00 95.88 245 VAL A N 1
ATOM 1907 C CA . VAL A 1 245 ? -6.343 -25.088 -7.427 1.00 95.88 245 VAL A CA 1
ATOM 1908 C C . VAL A 1 245 ? -5.671 -23.825 -7.972 1.00 95.88 245 VAL A C 1
ATOM 1910 O O . VAL A 1 245 ? -5.387 -23.766 -9.166 1.00 95.88 245 VAL A O 1
ATOM 1913 N N . GLY A 1 246 ? -5.337 -22.854 -7.117 1.00 94.50 246 GLY A N 1
ATOM 1914 C CA . GLY A 1 246 ? -4.605 -21.648 -7.518 1.00 94.50 246 GLY A CA 1
ATOM 1915 C C . GLY A 1 246 ? -3.255 -21.951 -8.181 1.00 94.50 246 GLY A C 1
ATOM 1916 O O . GLY A 1 246 ? -2.973 -21.439 -9.264 1.00 94.50 246 GLY A O 1
ATOM 1917 N N . ILE A 1 247 ? -2.454 -22.843 -7.587 1.00 94.50 247 ILE A N 1
ATOM 1918 C CA . ILE A 1 247 ? -1.162 -23.281 -8.145 1.00 94.50 247 ILE A CA 1
ATOM 1919 C C . ILE A 1 247 ? -1.361 -23.973 -9.501 1.00 94.50 247 ILE A C 1
ATOM 1921 O O . ILE A 1 247 ? -0.637 -23.696 -10.458 1.00 94.50 247 ILE A O 1
ATOM 1925 N N . PHE A 1 248 ? -2.372 -24.839 -9.610 1.00 94.75 248 PHE A N 1
ATOM 1926 C CA . PHE A 1 248 ? -2.693 -25.530 -10.857 1.00 94.75 248 PHE A CA 1
ATOM 1927 C C . PHE A 1 248 ? -3.092 -24.560 -11.979 1.00 94.75 248 PHE A C 1
ATOM 1929 O O . PHE A 1 248 ? -2.650 -24.726 -13.117 1.00 94.75 248 PHE A O 1
ATOM 1936 N N . LEU A 1 249 ? -3.892 -23.530 -11.674 1.00 93.38 249 LEU A N 1
ATOM 1937 C CA . LEU A 1 249 ? -4.252 -22.491 -12.643 1.00 93.38 249 LEU A CA 1
ATOM 1938 C C . LEU A 1 249 ? -3.028 -21.671 -13.069 1.00 93.38 249 LEU A C 1
ATOM 1940 O O . LEU A 1 249 ? -2.865 -21.404 -14.260 1.00 93.38 249 LEU A O 1
ATOM 1944 N N . MET A 1 250 ? -2.153 -21.312 -12.126 1.00 90.81 250 MET A N 1
ATOM 1945 C CA . MET A 1 250 ? -0.942 -20.537 -12.410 1.00 90.81 250 MET A CA 1
ATOM 1946 C C . MET A 1 250 ? 0.003 -21.277 -13.365 1.00 90.81 250 MET A C 1
ATOM 1948 O O . MET A 1 250 ? 0.559 -20.658 -14.269 1.00 90.81 250 MET A O 1
ATOM 1952 N N . GLY A 1 251 ? 0.119 -22.603 -13.236 1.00 89.62 251 GLY A N 1
ATOM 1953 C CA . GLY A 1 251 ? 0.923 -23.430 -14.142 1.00 89.62 251 GLY A CA 1
ATOM 1954 C C . GLY A 1 251 ? 0.410 -23.486 -15.587 1.00 89.62 251 GLY A C 1
ATOM 1955 O O . GLY A 1 251 ? 1.172 -23.821 -16.490 1.00 89.62 251 GLY A O 1
ATOM 1956 N N . LYS A 1 252 ? -0.863 -23.148 -15.834 1.00 90.75 252 LYS A N 1
ATOM 1957 C CA . LYS A 1 252 ? -1.443 -23.111 -17.188 1.00 90.75 252 LYS A CA 1
ATOM 1958 C C . LYS A 1 252 ? -1.351 -21.744 -17.861 1.00 90.75 252 LYS A C 1
ATOM 1960 O O . LYS A 1 252 ? -1.692 -21.640 -19.040 1.00 90.75 252 LYS A O 1
ATOM 1965 N N . LEU A 1 253 ? -0.931 -20.704 -17.142 1.00 87.00 253 LEU A N 1
ATOM 1966 C CA . LEU A 1 253 ? -0.913 -19.349 -17.674 1.00 87.00 253 LEU A CA 1
ATOM 1967 C C . LEU A 1 253 ? 0.426 -19.072 -18.379 1.00 87.00 253 LEU A C 1
ATOM 1969 O O . LEU A 1 253 ? 1.478 -19.196 -17.748 1.00 87.00 253 LEU A O 1
ATOM 1973 N N . PRO A 1 254 ? 0.428 -18.696 -19.672 1.00 82.69 254 PRO A N 1
ATOM 1974 C CA . PRO A 1 254 ? 1.664 -18.380 -20.374 1.00 82.69 254 PRO A CA 1
ATOM 1975 C C . PRO A 1 254 ? 2.332 -17.161 -19.729 1.00 82.69 254 PRO A C 1
ATOM 1977 O O . PRO A 1 254 ? 1.735 -16.089 -19.619 1.00 82.69 254 PRO A O 1
ATOM 1980 N N . GLN A 1 255 ? 3.582 -17.323 -19.301 1.00 76.88 255 GLN A N 1
ATOM 1981 C CA . GLN A 1 255 ? 4.343 -16.256 -18.660 1.00 76.88 255 GLN A CA 1
ATOM 1982 C C . GLN A 1 255 ? 4.956 -15.341 -19.719 1.00 76.88 255 GLN A C 1
ATOM 1984 O O . GLN A 1 255 ? 5.795 -15.759 -20.516 1.00 76.88 255 GLN A O 1
ATOM 1989 N N . LYS A 1 256 ? 4.550 -14.071 -19.717 1.00 75.31 256 LYS A N 1
ATOM 1990 C CA . LYS A 1 256 ? 5.176 -13.023 -20.523 1.00 75.31 256 LYS A CA 1
ATOM 1991 C C . LYS A 1 256 ? 5.916 -12.087 -19.577 1.00 75.31 256 LYS A C 1
ATOM 1993 O O . LYS A 1 256 ? 5.283 -11.394 -18.791 1.00 75.31 256 LYS A O 1
ATOM 1998 N N . LEU A 1 257 ? 7.248 -12.101 -19.638 1.00 66.44 257 LEU A N 1
ATOM 1999 C CA . LEU A 1 257 ? 8.095 -11.357 -18.698 1.00 66.44 257 LEU A CA 1
ATOM 2000 C C . LEU A 1 257 ? 7.861 -9.844 -18.768 1.00 66.44 257 LEU A C 1
ATOM 2002 O O . LEU A 1 257 ? 7.888 -9.193 -17.731 1.00 66.44 257 LEU A O 1
ATOM 2006 N N . MET A 1 258 ? 7.578 -9.299 -19.960 1.00 63.81 258 MET A N 1
ATOM 2007 C CA . MET A 1 258 ? 7.204 -7.894 -20.140 1.00 63.81 258 MET A CA 1
ATOM 2008 C C . MET A 1 258 ? 6.069 -7.746 -21.165 1.00 63.81 258 MET A C 1
ATOM 2010 O O . MET A 1 258 ? 6.150 -8.317 -22.262 1.00 63.81 258 MET A O 1
ATOM 2014 N N . PRO A 1 259 ? 5.014 -6.971 -20.860 1.00 66.56 259 PRO A N 1
ATOM 2015 C CA . PRO A 1 259 ? 4.113 -6.491 -21.893 1.00 66.56 259 PRO A CA 1
ATOM 2016 C C . PRO A 1 259 ? 4.874 -5.531 -22.815 1.00 66.56 259 PRO A C 1
ATOM 2018 O O . PRO A 1 259 ? 5.783 -4.819 -22.392 1.00 66.56 259 PRO A O 1
ATOM 2021 N N . VAL A 1 260 ? 4.513 -5.523 -24.096 1.00 70.00 260 VAL A N 1
ATOM 2022 C CA . VAL A 1 260 ? 5.005 -4.497 -25.021 1.00 70.00 260 VAL A CA 1
ATOM 2023 C C . VAL A 1 260 ? 4.474 -3.152 -24.536 1.00 70.00 260 VAL A C 1
ATOM 2025 O O . VAL A 1 260 ? 3.276 -3.030 -24.288 1.00 70.00 260 VAL A O 1
ATOM 2028 N N . ALA A 1 261 ? 5.367 -2.179 -24.343 1.00 66.75 261 ALA A N 1
ATOM 2029 C CA . ALA A 1 261 ? 4.966 -0.831 -23.972 1.00 66.75 261 ALA A CA 1
ATOM 2030 C C . ALA A 1 261 ? 4.094 -0.264 -25.094 1.00 66.75 261 ALA A C 1
ATOM 2032 O O . ALA A 1 261 ? 4.551 -0.171 -26.234 1.00 66.75 261 ALA A O 1
ATOM 2033 N N . ASP A 1 262 ? 2.855 0.085 -24.764 1.00 68.12 262 ASP A N 1
ATOM 2034 C CA . ASP A 1 262 ? 1.932 0.697 -25.708 1.00 68.12 262 ASP A CA 1
ATOM 2035 C C . ASP A 1 262 ? 2.402 2.131 -25.963 1.00 68.12 262 ASP A C 1
ATOM 2037 O O . ASP A 1 262 ? 2.248 3.023 -25.125 1.00 68.12 262 ASP A O 1
ATOM 2041 N N . ARG A 1 263 ? 3.126 2.320 -27.065 1.00 77.19 263 ARG A N 1
ATOM 2042 C CA . ARG A 1 263 ? 3.622 3.622 -27.496 1.00 77.19 263 ARG A CA 1
ATOM 2043 C C . ARG A 1 263 ? 3.045 3.906 -28.873 1.00 77.19 263 ARG A C 1
ATOM 2045 O O . ARG A 1 263 ? 3.053 3.032 -29.735 1.00 77.19 263 ARG A O 1
ATOM 2052 N N . ASN A 1 264 ? 2.670 5.160 -29.116 1.00 82.00 264 ASN A N 1
ATOM 2053 C CA . ASN A 1 264 ? 2.266 5.654 -30.440 1.00 82.00 264 ASN A CA 1
ATOM 2054 C C . ASN A 1 264 ? 3.467 5.810 -31.397 1.00 82.00 264 ASN A C 1
ATOM 2056 O O . ASN A 1 264 ? 3.554 6.766 -32.159 1.00 82.00 264 ASN A O 1
ATOM 2060 N N . GLN A 1 265 ? 4.430 4.897 -31.314 1.00 85.06 265 GLN A N 1
ATOM 2061 C CA . GLN A 1 265 ? 5.606 4.820 -32.163 1.00 85.06 265 GLN A CA 1
ATOM 2062 C C . GLN A 1 265 ? 6.029 3.355 -32.261 1.00 85.06 265 GLN A C 1
ATOM 2064 O O . GLN A 1 265 ? 5.988 2.615 -31.276 1.00 85.06 265 GLN A O 1
ATOM 2069 N N . PHE A 1 266 ? 6.482 2.946 -33.437 1.00 83.19 266 PHE A N 1
ATOM 2070 C CA . PHE A 1 266 ? 7.055 1.627 -33.665 1.00 83.19 266 PHE A CA 1
ATOM 2071 C C . PHE A 1 266 ? 8.365 1.786 -34.432 1.00 83.19 266 PHE A C 1
ATOM 2073 O O . PHE A 1 266 ? 8.499 2.672 -35.274 1.00 83.19 266 PHE A O 1
ATOM 2080 N N . ALA A 1 267 ? 9.349 0.949 -34.111 1.00 84.69 267 ALA A N 1
ATOM 2081 C CA . ALA A 1 267 ? 10.621 0.926 -34.818 1.00 84.69 267 ALA A CA 1
ATOM 2082 C C . ALA A 1 267 ? 10.547 -0.087 -35.965 1.00 84.69 267 ALA A C 1
ATOM 2084 O O . ALA A 1 267 ? 10.088 -1.214 -35.770 1.00 84.69 267 ALA A O 1
ATOM 2085 N N . VAL A 1 268 ? 11.010 0.312 -37.149 1.00 86.12 268 VAL A N 1
ATOM 2086 C CA . VAL A 1 268 ? 11.166 -0.576 -38.305 1.00 86.12 268 VAL A CA 1
ATOM 2087 C C . VAL A 1 268 ? 12.654 -0.751 -38.555 1.00 86.12 268 VAL A C 1
ATOM 2089 O O . VAL A 1 268 ? 13.351 0.204 -38.886 1.00 86.12 268 VAL A O 1
ATOM 2092 N N . GLU A 1 269 ? 13.142 -1.975 -38.386 1.00 85.88 269 GLU A N 1
ATOM 2093 C CA . GLU A 1 269 ? 14.538 -2.319 -38.643 1.00 85.88 269 GLU A CA 1
ATOM 2094 C C . GLU A 1 269 ? 14.657 -2.992 -40.013 1.00 85.88 269 GLU A C 1
ATOM 2096 O O . GLU A 1 269 ? 14.034 -4.023 -40.272 1.00 85.88 269 GLU A O 1
ATOM 2101 N N . ILE A 1 270 ? 15.450 -2.391 -40.904 1.00 84.12 270 ILE A N 1
ATOM 2102 C CA . ILE A 1 270 ? 15.684 -2.888 -42.263 1.00 84.12 270 ILE A CA 1
ATOM 2103 C C . ILE A 1 270 ? 17.072 -3.529 -42.308 1.00 84.12 270 ILE A C 1
ATOM 2105 O O . ILE A 1 270 ? 18.076 -2.871 -42.038 1.00 84.12 270 ILE A O 1
ATOM 2109 N N . TYR A 1 271 ? 17.130 -4.808 -42.676 1.00 83.25 271 TYR A N 1
ATOM 2110 C CA . TYR A 1 271 ? 18.370 -5.577 -42.768 1.00 83.25 271 TYR A CA 1
ATOM 2111 C C . TYR A 1 271 ? 18.725 -5.832 -44.239 1.00 83.25 271 TYR A C 1
ATOM 2113 O O . TYR A 1 271 ? 17.968 -6.490 -44.953 1.00 83.25 271 TYR A O 1
ATOM 2121 N N . LEU A 1 272 ? 19.873 -5.318 -44.696 1.00 85.81 272 LEU A N 1
ATOM 2122 C CA . LEU A 1 272 ? 20.436 -5.607 -46.023 1.00 85.81 272 LEU A CA 1
ATOM 2123 C C . LEU A 1 272 ? 21.558 -6.660 -45.920 1.00 85.81 272 LEU A C 1
ATOM 2125 O O . LEU A 1 272 ? 22.196 -6.762 -44.869 1.00 85.81 272 LEU A O 1
ATOM 2129 N N . PRO A 1 273 ? 21.840 -7.425 -46.995 1.00 84.19 273 PRO A N 1
ATOM 2130 C CA . PRO A 1 273 ? 22.972 -8.350 -47.031 1.00 84.19 273 PRO A CA 1
ATOM 2131 C C . PRO A 1 273 ? 24.295 -7.658 -46.683 1.00 84.19 273 PRO A C 1
ATOM 2133 O O . PRO A 1 273 ? 24.541 -6.518 -47.097 1.00 84.19 273 PRO A O 1
ATOM 2136 N N . THR A 1 274 ? 25.161 -8.357 -45.948 1.00 80.75 274 THR A N 1
ATOM 2137 C CA . THR A 1 274 ? 26.487 -7.858 -45.561 1.00 80.75 274 THR A CA 1
ATOM 2138 C C . THR A 1 274 ? 27.319 -7.499 -46.798 1.00 80.75 274 THR A C 1
ATOM 2140 O O . THR A 1 274 ? 27.300 -8.205 -47.803 1.00 80.75 274 THR A O 1
ATOM 2143 N N . GLY A 1 275 ? 28.026 -6.364 -46.747 1.00 80.50 275 GLY A N 1
ATOM 2144 C CA . GLY A 1 275 ? 28.780 -5.830 -47.892 1.00 80.50 275 GLY A CA 1
ATOM 2145 C C . GLY A 1 275 ? 27.958 -4.990 -48.882 1.00 80.50 275 GLY A C 1
ATOM 2146 O O . GLY A 1 275 ? 28.487 -4.573 -49.910 1.00 80.50 275 GLY A O 1
ATOM 2147 N N . SER A 1 276 ? 26.682 -4.710 -48.594 1.00 83.25 276 SER A N 1
ATOM 2148 C CA . SER A 1 276 ? 25.896 -3.741 -49.369 1.00 83.25 276 SER A CA 1
ATOM 2149 C C . SER A 1 276 ? 26.438 -2.319 -49.191 1.00 83.25 276 SER A C 1
ATOM 2151 O O . SER A 1 276 ? 26.748 -1.906 -48.076 1.00 83.25 276 SER A O 1
ATOM 2153 N N . ALA A 1 277 ? 26.518 -1.558 -50.287 1.00 83.50 277 ALA A N 1
ATOM 2154 C CA . ALA A 1 277 ? 26.908 -0.150 -50.243 1.00 83.50 277 ALA A CA 1
ATOM 2155 C C . ALA A 1 277 ? 25.941 0.665 -49.367 1.00 83.50 277 ALA A C 1
ATOM 2157 O O . ALA A 1 277 ? 24.726 0.454 -49.419 1.00 83.50 277 ALA A O 1
ATOM 2158 N N . VAL A 1 278 ? 26.472 1.630 -48.612 1.00 82.25 278 VAL A N 1
ATOM 2159 C CA . VAL A 1 278 ? 25.694 2.511 -47.720 1.00 82.25 278 VAL A CA 1
ATOM 2160 C C . VAL A 1 278 ? 24.603 3.258 -48.489 1.00 82.25 278 VAL A C 1
ATOM 2162 O O . VAL A 1 278 ? 23.490 3.416 -47.997 1.00 82.25 278 VAL A O 1
ATOM 2165 N N . GLU A 1 279 ? 24.877 3.612 -49.743 1.00 83.19 279 GLU A N 1
ATOM 2166 C CA . GLU A 1 279 ? 23.927 4.240 -50.667 1.00 83.19 279 GLU A CA 1
ATOM 2167 C C . GLU A 1 279 ? 22.692 3.366 -50.925 1.00 83.19 279 GLU A C 1
ATOM 2169 O O . GLU A 1 279 ? 21.577 3.876 -50.994 1.00 83.19 279 GLU A O 1
ATOM 2174 N N . LYS A 1 280 ? 22.858 2.038 -51.015 1.00 83.62 280 LYS A N 1
ATOM 2175 C CA . LYS A 1 280 ? 21.731 1.106 -51.191 1.00 83.62 280 LYS A CA 1
ATOM 2176 C C . LYS A 1 280 ? 20.889 1.002 -49.925 1.00 83.62 280 LYS A C 1
ATOM 2178 O O . LYS A 1 280 ? 19.666 0.913 -50.016 1.00 83.62 280 LYS A O 1
ATOM 2183 N N . THR A 1 281 ? 21.526 1.044 -48.757 1.00 86.00 281 THR A N 1
ATOM 2184 C CA . THR A 1 281 ? 20.827 1.096 -47.467 1.00 86.00 281 THR A CA 1
ATOM 2185 C C . THR A 1 281 ? 20.057 2.408 -47.316 1.00 86.00 281 THR A C 1
ATOM 2187 O O . THR A 1 281 ? 18.902 2.385 -46.900 1.00 86.00 281 THR A O 1
ATOM 2190 N N . ALA A 1 282 ? 20.656 3.537 -47.711 1.00 85.50 282 ALA A N 1
ATOM 2191 C CA . ALA A 1 282 ? 20.001 4.844 -47.714 1.00 85.50 282 ALA A CA 1
ATOM 2192 C C . ALA A 1 282 ? 18.794 4.859 -48.658 1.00 85.50 282 ALA A C 1
ATOM 2194 O O . ALA A 1 282 ? 17.700 5.221 -48.242 1.00 85.50 282 ALA A O 1
ATOM 2195 N N . TRP A 1 283 ? 18.957 4.355 -49.883 1.00 87.19 283 TRP A N 1
ATOM 2196 C CA . TRP A 1 283 ? 17.862 4.251 -50.846 1.00 87.19 283 TRP A CA 1
ATOM 2197 C C . TRP A 1 283 ? 16.693 3.399 -50.325 1.00 87.19 283 TRP A C 1
ATOM 2199 O O . TRP A 1 283 ? 15.529 3.779 -50.470 1.00 87.19 283 TRP A O 1
ATOM 2209 N N . ALA A 1 284 ? 16.985 2.263 -49.682 1.00 87.31 284 ALA A N 1
ATOM 2210 C CA . ALA A 1 284 ? 15.960 1.407 -49.088 1.00 87.31 284 ALA A CA 1
ATOM 2211 C C . ALA A 1 284 ? 15.240 2.090 -47.909 1.00 87.31 284 ALA A C 1
ATOM 2213 O O . ALA A 1 284 ? 14.015 1.996 -47.805 1.00 87.31 284 ALA A O 1
ATOM 2214 N N . ALA A 1 285 ? 15.979 2.803 -47.051 1.00 87.31 285 ALA A N 1
ATOM 2215 C CA . ALA A 1 285 ? 15.416 3.559 -45.934 1.00 87.31 285 ALA A CA 1
ATOM 2216 C C . ALA A 1 285 ? 14.522 4.717 -46.412 1.00 87.31 285 ALA A C 1
ATOM 2218 O O . ALA A 1 285 ? 13.395 4.842 -45.936 1.00 87.31 285 ALA A O 1
ATOM 2219 N N . ASP A 1 286 ? 14.972 5.494 -47.400 1.00 88.62 286 ASP A N 1
ATOM 2220 C CA . ASP A 1 286 ? 14.235 6.644 -47.948 1.00 88.62 286 ASP A CA 1
ATOM 2221 C C . ASP A 1 286 ? 12.953 6.203 -48.660 1.00 88.62 286 ASP A C 1
ATOM 2223 O O . ASP A 1 286 ? 11.892 6.815 -48.520 1.00 88.62 286 ASP A O 1
ATOM 2227 N N . THR A 1 287 ? 13.026 5.083 -49.386 1.00 88.31 287 THR A N 1
ATOM 2228 C CA . THR A 1 287 ? 11.852 4.482 -50.029 1.00 88.31 287 THR A CA 1
ATOM 2229 C C . THR A 1 287 ? 10.809 4.085 -48.987 1.00 88.31 287 THR A C 1
ATOM 2231 O O . THR A 1 287 ? 9.623 4.377 -49.152 1.00 88.31 287 THR A O 1
ATOM 2234 N N . MET A 1 288 ? 11.241 3.450 -47.896 1.00 88.00 288 MET A N 1
ATOM 2235 C CA . MET A 1 288 ? 10.351 3.037 -46.815 1.00 88.00 288 MET A CA 1
ATOM 2236 C C . MET A 1 288 ? 9.759 4.245 -46.068 1.00 88.00 288 MET A C 1
ATOM 2238 O O . MET A 1 288 ? 8.561 4.270 -45.788 1.00 88.00 288 MET A O 1
ATOM 2242 N N . GLU A 1 289 ? 10.561 5.280 -45.809 1.00 87.69 289 GLU A N 1
ATOM 2243 C CA . GLU A 1 289 ? 10.097 6.535 -45.211 1.00 87.69 289 GLU A CA 1
ATOM 2244 C C . GLU A 1 289 ? 9.003 7.198 -46.061 1.00 87.69 289 GLU A C 1
ATOM 2246 O O . GLU A 1 289 ? 7.955 7.588 -45.538 1.00 87.69 289 GLU A O 1
ATOM 2251 N N . HIS A 1 290 ? 9.196 7.275 -47.380 1.00 87.75 290 HIS A N 1
ATOM 2252 C CA . HIS A 1 290 ? 8.193 7.828 -48.286 1.00 87.75 290 HIS A CA 1
ATOM 2253 C C . HIS A 1 290 ? 6.887 7.030 -48.308 1.00 87.75 290 HIS A C 1
ATOM 2255 O O . HIS A 1 290 ? 5.820 7.628 -48.458 1.00 87.75 290 HIS A O 1
ATOM 2261 N N . VAL A 1 291 ? 6.944 5.703 -48.166 1.00 88.75 291 VAL A N 1
ATOM 2262 C CA . VAL A 1 291 ? 5.739 4.868 -48.057 1.00 88.75 291 VAL A CA 1
ATOM 2263 C C . VAL A 1 291 ? 4.994 5.177 -46.759 1.00 88.75 291 VAL A C 1
ATOM 2265 O O . VAL A 1 291 ? 3.784 5.392 -46.803 1.00 88.75 291 VAL A O 1
ATOM 2268 N N . PHE A 1 292 ? 5.698 5.274 -45.628 1.00 88.69 292 PHE A N 1
ATOM 2269 C CA . PHE A 1 292 ? 5.067 5.561 -44.338 1.00 88.69 292 PHE A CA 1
ATOM 2270 C C . PHE A 1 292 ? 4.480 6.972 -44.251 1.00 88.69 292 PHE A C 1
ATOM 2272 O O . PHE A 1 292 ? 3.389 7.128 -43.714 1.00 88.69 292 PHE A O 1
ATOM 2279 N N . ARG A 1 293 ? 5.122 7.986 -44.847 1.00 87.81 293 ARG A N 1
ATOM 2280 C CA . ARG A 1 293 ? 4.590 9.364 -44.888 1.00 87.81 293 ARG A CA 1
ATOM 2281 C C . ARG A 1 293 ? 3.293 9.514 -45.692 1.00 87.81 293 ARG A C 1
ATOM 2283 O O . ARG A 1 293 ? 2.598 10.511 -45.529 1.00 87.81 293 ARG A O 1
ATOM 2290 N N . LYS A 1 294 ? 2.975 8.568 -46.582 1.00 88.88 294 LYS A N 1
ATOM 2291 C CA . LYS A 1 294 ? 1.714 8.576 -47.345 1.00 88.88 294 LYS A CA 1
ATOM 2292 C C . LYS A 1 294 ? 0.527 8.040 -46.544 1.00 88.88 294 LYS A C 1
ATOM 2294 O O . LYS A 1 294 ? -0.609 8.253 -46.961 1.00 88.88 294 LYS A O 1
ATOM 2299 N N . ASP A 1 295 ? 0.766 7.335 -45.439 1.00 88.88 295 ASP A N 1
ATOM 2300 C CA . ASP A 1 295 ? -0.307 6.836 -44.582 1.00 88.88 295 ASP A CA 1
ATOM 2301 C C . ASP A 1 295 ? -0.789 7.962 -43.646 1.00 88.88 295 ASP A C 1
ATOM 2303 O O . ASP A 1 295 ? 0.006 8.480 -42.860 1.00 88.88 295 ASP A O 1
ATOM 2307 N N . PRO A 1 296 ? -2.082 8.335 -43.672 1.00 85.25 296 PRO A N 1
ATOM 2308 C CA . PRO A 1 296 ? -2.617 9.415 -42.841 1.00 85.25 296 PRO A CA 1
ATOM 2309 C C . PRO A 1 296 ? -2.546 9.137 -41.329 1.00 85.25 296 PRO A C 1
ATOM 2311 O O . PRO A 1 296 ? -2.797 10.038 -40.533 1.00 85.25 296 PRO A O 1
ATOM 2314 N N . ARG A 1 297 ? -2.227 7.905 -40.908 1.00 87.62 297 ARG A N 1
ATOM 2315 C CA . ARG A 1 297 ? -2.057 7.527 -39.494 1.00 87.62 297 ARG A CA 1
ATOM 2316 C C . ARG A 1 297 ? -0.660 7.834 -38.948 1.00 87.62 297 ARG A C 1
ATOM 2318 O O . ARG A 1 297 ? -0.450 7.703 -37.744 1.00 87.62 297 ARG A O 1
ATOM 2325 N N . VAL A 1 298 ? 0.296 8.190 -39.806 1.00 86.25 298 VAL A N 1
ATOM 2326 C CA . VAL A 1 298 ? 1.695 8.423 -39.431 1.00 86.25 298 VAL A CA 1
ATOM 2327 C C . VAL A 1 298 ? 1.967 9.926 -39.374 1.00 86.25 298 VAL A C 1
ATOM 2329 O O . VAL A 1 298 ? 2.030 10.594 -40.399 1.00 86.25 298 VAL A O 1
ATOM 2332 N N . THR A 1 299 ? 2.146 10.463 -38.165 1.00 86.31 299 THR A N 1
ATOM 2333 C CA . THR A 1 299 ? 2.380 11.905 -37.951 1.00 86.31 299 THR A CA 1
ATOM 2334 C C . THR A 1 299 ? 3.814 12.328 -38.272 1.00 86.31 299 THR A C 1
ATOM 2336 O O . THR A 1 299 ? 4.038 13.396 -38.836 1.00 86.31 299 THR A O 1
ATOM 2339 N N . SER A 1 300 ? 4.802 11.506 -37.911 1.00 84.12 300 SER A N 1
ATOM 2340 C CA . SER A 1 300 ? 6.220 11.786 -38.145 1.00 84.12 300 SER A CA 1
ATOM 2341 C C . SER A 1 300 ? 6.997 10.501 -38.420 1.00 84.12 300 SER A C 1
ATOM 2343 O O . SER A 1 300 ? 6.677 9.431 -37.903 1.00 84.12 300 SER A O 1
ATOM 2345 N N . VAL A 1 301 ? 8.023 10.614 -39.265 1.00 86.88 301 VAL A N 1
ATOM 2346 C CA . VAL A 1 301 ? 8.968 9.537 -39.568 1.00 86.88 301 VAL A CA 1
ATOM 2347 C C . VAL A 1 301 ? 10.373 10.099 -39.409 1.00 86.88 301 VAL A C 1
ATOM 2349 O O . VAL A 1 301 ? 10.671 11.164 -39.950 1.00 86.88 301 VAL A O 1
ATOM 2352 N N . THR A 1 302 ? 11.216 9.371 -38.683 1.00 85.50 302 THR A N 1
ATOM 2353 C CA . THR A 1 302 ? 12.644 9.661 -38.538 1.00 85.50 302 THR A CA 1
ATOM 2354 C C . THR A 1 302 ? 13.420 8.426 -38.967 1.00 85.50 302 THR A C 1
ATOM 2356 O O . THR A 1 302 ? 13.216 7.343 -38.416 1.00 85.50 302 THR A O 1
ATOM 2359 N N . SER A 1 303 ? 14.311 8.576 -39.943 1.00 83.81 303 SER A N 1
ATOM 2360 C CA . SER A 1 303 ? 15.193 7.510 -40.408 1.00 83.81 303 SER A CA 1
ATOM 2361 C C . SER A 1 303 ? 16.580 7.651 -39.769 1.00 83.81 303 SER A C 1
ATOM 2363 O O . SER A 1 303 ? 17.244 8.677 -39.890 1.00 83.81 303 SER A O 1
ATOM 2365 N N . LEU A 1 304 ? 17.028 6.612 -39.056 1.00 79.94 304 LEU A N 1
ATOM 2366 C CA . LEU A 1 304 ? 18.377 6.547 -38.488 1.00 79.94 304 LEU A CA 1
ATOM 2367 C C . LEU A 1 304 ? 19.230 5.579 -39.313 1.00 79.94 304 LEU A C 1
ATOM 2369 O O . LEU A 1 304 ? 18.922 4.390 -39.411 1.00 79.94 304 LEU A O 1
ATOM 2373 N N . ARG A 1 305 ? 20.318 6.081 -39.899 1.00 81.38 305 ARG A N 1
ATOM 2374 C CA . ARG A 1 305 ? 21.245 5.292 -40.720 1.00 81.38 305 ARG A CA 1
ATOM 2375 C C . ARG A 1 305 ? 22.459 4.932 -39.870 1.00 81.38 305 ARG A C 1
ATOM 2377 O O . ARG A 1 305 ? 23.149 5.820 -39.383 1.00 81.38 305 ARG A O 1
ATOM 2384 N N . ARG A 1 306 ? 22.711 3.637 -39.674 1.00 68.25 306 ARG A N 1
ATOM 2385 C CA . ARG A 1 306 ? 23.851 3.141 -38.889 1.00 68.25 306 ARG A CA 1
ATOM 2386 C C . ARG A 1 306 ? 24.755 2.284 -39.764 1.00 68.25 306 ARG A C 1
ATOM 2388 O O . ARG A 1 306 ? 24.328 1.239 -40.247 1.00 68.25 306 ARG A O 1
ATOM 2395 N N . GLU A 1 307 ? 26.004 2.704 -39.932 1.00 65.81 307 GLU A N 1
ATOM 2396 C CA . GLU A 1 307 ? 27.043 1.880 -40.547 1.00 65.81 307 GLU A CA 1
ATOM 2397 C C . GLU A 1 307 ? 27.526 0.837 -39.534 1.00 65.81 307 GLU A C 1
ATOM 2399 O O . GLU A 1 307 ? 27.970 1.165 -38.436 1.00 65.81 307 GLU A O 1
ATOM 2404 N N . SER A 1 308 ? 27.447 -0.445 -39.885 1.00 56.16 308 SER A N 1
ATOM 2405 C CA . SER A 1 308 ? 27.869 -1.554 -39.017 1.00 56.16 308 SER A CA 1
ATOM 2406 C C . SER A 1 308 ? 29.398 -1.731 -38.934 1.00 56.16 308 SER A C 1
ATOM 2408 O O . SER A 1 308 ? 29.859 -2.814 -38.591 1.00 56.16 308 SER A O 1
ATOM 2410 N N . GLY A 1 309 ? 30.179 -0.698 -39.273 1.00 48.00 309 GLY A N 1
ATOM 2411 C CA . GLY A 1 309 ? 31.648 -0.712 -39.294 1.00 48.00 309 GLY A CA 1
ATOM 2412 C C . GLY A 1 309 ? 32.329 -0.210 -38.015 1.00 48.00 309 GLY A C 1
ATOM 2413 O O . GLY A 1 309 ? 33.535 -0.379 -37.882 1.00 48.00 309 GLY A O 1
ATOM 2414 N N . PHE A 1 310 ? 31.585 0.367 -37.066 1.00 38.06 310 PHE A N 1
ATOM 2415 C CA . PHE A 1 310 ? 32.122 0.827 -35.780 1.00 38.06 310 PHE A CA 1
ATOM 2416 C C . PHE A 1 310 ? 31.636 -0.069 -34.637 1.00 38.06 310 PHE A C 1
ATOM 2418 O O . PHE A 1 310 ? 30.596 0.157 -34.020 1.00 38.06 310 PHE A O 1
ATOM 2425 N N . THR A 1 311 ? 32.402 -1.119 -34.357 1.00 40.38 311 THR A N 1
ATOM 2426 C CA . THR A 1 311 ? 32.361 -1.826 -33.076 1.00 40.38 311 THR A CA 1
ATOM 2427 C C . THR A 1 311 ? 33.223 -1.073 -32.066 1.00 40.38 311 THR A C 1
ATOM 2429 O O . THR A 1 311 ? 34.426 -1.292 -32.061 1.00 40.38 311 THR A O 1
ATOM 2432 N N . GLU A 1 312 ? 32.635 -0.234 -31.205 1.00 34.38 312 GLU A N 1
ATOM 2433 C CA . GLU A 1 312 ? 33.143 -0.040 -29.833 1.00 34.38 312 GLU A CA 1
ATOM 2434 C C . GLU A 1 312 ? 32.141 0.675 -28.899 1.00 34.38 312 GLU A C 1
ATOM 2436 O O . GLU A 1 312 ? 32.026 1.893 -28.837 1.00 34.38 312 GLU A O 1
ATOM 2441 N N . ASN A 1 313 ? 31.415 -0.140 -28.133 1.00 35.44 313 ASN A N 1
ATOM 2442 C CA . ASN A 1 313 ? 31.415 -0.088 -26.670 1.00 35.44 313 ASN A CA 1
ATOM 2443 C C . ASN A 1 313 ? 30.981 1.189 -25.913 1.00 35.44 313 ASN A C 1
ATOM 2445 O O . ASN A 1 313 ? 31.520 1.429 -24.838 1.00 35.44 313 ASN A O 1
ATOM 2449 N N . HIS A 1 314 ? 29.995 1.963 -26.377 1.00 33.06 314 HIS A N 1
ATOM 2450 C CA . HIS A 1 314 ? 29.302 2.935 -25.510 1.00 33.06 314 HIS A CA 1
ATOM 2451 C C . HIS A 1 314 ? 27.780 2.759 -25.564 1.00 33.06 314 HIS A C 1
ATOM 2453 O O . HIS A 1 314 ? 27.205 2.446 -26.606 1.00 33.06 314 HIS A O 1
ATOM 2459 N N . GLY A 1 315 ? 27.167 2.850 -24.382 1.00 33.19 315 GLY A N 1
ATOM 2460 C CA . GLY A 1 315 ? 25.799 2.449 -24.080 1.00 33.19 315 GLY A CA 1
ATOM 2461 C C . GLY A 1 315 ? 24.714 3.178 -24.871 1.00 33.19 315 GLY A C 1
ATOM 2462 O O . GLY A 1 315 ? 24.942 4.158 -25.573 1.00 33.19 315 GLY A O 1
ATOM 2463 N N . ARG A 1 316 ? 23.497 2.640 -24.747 1.00 42.19 316 ARG A N 1
ATOM 2464 C CA . ARG A 1 316 ? 22.263 3.179 -25.323 1.00 42.19 316 ARG A CA 1
ATOM 2465 C C . ARG A 1 316 ? 21.968 4.576 -24.768 1.00 42.19 316 ARG A C 1
ATOM 2467 O O . ARG A 1 316 ? 21.210 4.697 -23.815 1.00 42.19 316 ARG A O 1
ATOM 2474 N N . GLU A 1 317 ? 22.481 5.608 -25.417 1.00 34.72 317 GLU A N 1
ATOM 2475 C CA . GLU A 1 317 ? 21.968 6.969 -25.287 1.00 34.72 317 GLU A CA 1
ATOM 2476 C C . GLU A 1 317 ? 21.614 7.500 -26.675 1.00 34.72 317 GLU A C 1
ATOM 2478 O O . GLU A 1 317 ? 22.421 7.504 -27.603 1.00 34.72 317 GLU A O 1
ATOM 2483 N N . ILE A 1 318 ? 20.348 7.885 -26.831 1.00 43.88 318 ILE A N 1
ATOM 2484 C CA . ILE A 1 318 ? 19.874 8.640 -27.987 1.00 43.88 318 ILE A CA 1
ATOM 2485 C C . ILE A 1 318 ? 20.373 10.076 -27.753 1.00 43.88 318 ILE A C 1
ATOM 2487 O O . ILE A 1 318 ? 19.993 10.653 -26.736 1.00 43.88 318 ILE A O 1
ATOM 2491 N N . PRO A 1 319 ? 21.214 10.661 -28.623 1.00 33.66 319 PRO A N 1
ATOM 2492 C CA . PRO A 1 319 ? 21.749 11.994 -28.377 1.00 33.66 319 PRO A CA 1
ATOM 2493 C C . PRO A 1 319 ? 20.639 13.056 -28.431 1.00 33.66 319 PRO A C 1
ATOM 2495 O O . PRO A 1 319 ? 19.902 13.144 -29.415 1.00 33.66 319 PRO A O 1
ATOM 2498 N N . GLU A 1 320 ? 20.570 13.908 -27.402 1.00 36.38 320 GLU A N 1
ATOM 2499 C CA . GLU A 1 320 ? 19.644 15.053 -27.276 1.00 36.38 320 GLU A CA 1
ATOM 2500 C C . GLU A 1 320 ? 19.739 16.068 -28.432 1.00 36.38 320 GLU A C 1
ATOM 2502 O O . GLU A 1 320 ? 18.813 16.846 -28.660 1.00 36.38 320 GLU A O 1
ATOM 2507 N N . HIS A 1 321 ? 20.812 16.039 -29.227 1.00 35.25 321 HIS A N 1
ATOM 2508 C CA . HIS A 1 321 ? 21.029 17.000 -30.310 1.00 35.25 321 HIS A CA 1
ATOM 2509 C C . HIS A 1 321 ? 20.057 16.889 -31.496 1.00 35.25 321 HIS A C 1
ATOM 2511 O O . HIS A 1 321 ? 19.991 17.819 -32.293 1.00 35.25 321 HIS A O 1
ATOM 2517 N N . VAL A 1 322 ? 19.251 15.825 -31.600 1.00 42.16 322 VAL A N 1
ATOM 2518 C CA . VAL A 1 322 ? 18.228 15.711 -32.663 1.00 42.16 322 VAL A CA 1
ATOM 2519 C C . VAL A 1 322 ? 16.915 16.422 -32.289 1.00 42.16 322 VAL A C 1
ATOM 2521 O O . VAL A 1 322 ? 16.096 16.704 -33.160 1.00 42.16 322 VAL A O 1
ATOM 2524 N N . ALA A 1 323 ? 16.714 16.794 -31.019 1.00 36.44 323 ALA A N 1
ATOM 2525 C CA . ALA A 1 323 ? 15.504 17.504 -30.593 1.00 36.44 323 ALA A CA 1
ATOM 2526 C C . ALA A 1 323 ? 15.488 18.998 -30.985 1.00 36.44 323 ALA A C 1
ATOM 2528 O O . ALA A 1 323 ? 14.416 19.599 -31.032 1.00 36.44 323 ALA A O 1
ATOM 2529 N N . SER A 1 324 ? 16.641 19.603 -31.304 1.00 30.67 324 SER A N 1
ATOM 2530 C CA . SER A 1 324 ? 16.715 21.041 -31.612 1.00 30.67 324 SER A CA 1
ATOM 2531 C C . SER A 1 324 ? 16.225 21.401 -33.021 1.00 30.67 324 SER A C 1
ATOM 2533 O O . SER A 1 324 ? 15.693 22.494 -33.207 1.00 30.67 324 SER A O 1
ATOM 2535 N N . ASP A 1 325 ? 16.350 20.510 -34.010 1.00 31.61 325 ASP A N 1
ATOM 2536 C CA . ASP A 1 325 ? 15.993 20.839 -35.404 1.00 31.61 325 ASP A CA 1
ATOM 2537 C C . ASP A 1 325 ? 14.498 20.666 -35.719 1.00 31.61 325 ASP A C 1
ATOM 2539 O O . ASP A 1 325 ? 14.012 21.129 -36.750 1.00 31.61 325 ASP A O 1
ATOM 2543 N N . ALA A 1 326 ? 13.725 20.081 -34.798 1.00 37.12 326 ALA A N 1
ATOM 2544 C CA . ALA A 1 326 ? 12.268 19.993 -34.911 1.00 37.12 326 ALA A CA 1
ATOM 2545 C C . ALA A 1 326 ? 11.540 21.303 -34.527 1.00 37.12 326 ALA A C 1
ATOM 2547 O O . ALA A 1 326 ? 10.333 21.414 -34.731 1.00 37.12 326 ALA A O 1
ATOM 2548 N N . GLY A 1 327 ? 12.251 22.297 -33.977 1.00 29.59 327 GLY A N 1
ATOM 2549 C CA . GLY A 1 327 ? 11.659 23.538 -33.462 1.00 29.59 327 GLY A CA 1
ATOM 2550 C C . GLY A 1 327 ? 11.517 24.690 -34.464 1.00 29.59 327 GLY A C 1
ATOM 2551 O O . GLY A 1 327 ? 10.832 25.658 -34.149 1.00 29.59 327 GLY A O 1
ATOM 2552 N N . ASN A 1 328 ? 12.131 24.626 -35.653 1.00 30.89 328 ASN A N 1
ATOM 2553 C CA . ASN A 1 328 ? 12.290 25.813 -36.514 1.00 30.89 328 ASN A CA 1
ATOM 2554 C C . ASN A 1 328 ? 11.504 25.793 -37.842 1.00 30.89 328 ASN A C 1
ATOM 2556 O O . ASN A 1 328 ? 11.828 26.535 -38.764 1.00 30.89 328 ASN A O 1
ATOM 2560 N N . THR A 1 329 ? 10.466 24.960 -37.971 1.00 35.59 329 THR A N 1
ATOM 2561 C CA . THR A 1 329 ? 9.594 24.948 -39.172 1.00 35.59 329 THR A CA 1
ATOM 2562 C C . THR A 1 329 ? 8.120 25.260 -38.898 1.00 35.59 329 THR A C 1
ATOM 2564 O O . THR A 1 329 ? 7.314 25.268 -39.824 1.00 35.59 329 THR A O 1
ATOM 2567 N N . ALA A 1 330 ? 7.759 25.619 -37.664 1.00 36.69 330 ALA A N 1
ATOM 2568 C CA . ALA A 1 330 ? 6.420 26.097 -37.313 1.00 36.69 330 ALA A CA 1
ATOM 2569 C C . ALA A 1 330 ? 6.430 27.622 -37.110 1.00 36.69 330 ALA A C 1
ATOM 2571 O O . ALA A 1 330 ? 6.390 28.103 -35.981 1.00 36.69 330 ALA A O 1
ATOM 2572 N N . GLY A 1 331 ? 6.551 28.401 -38.189 1.00 33.62 331 GLY A N 1
ATOM 2573 C CA . GLY A 1 331 ? 6.671 29.854 -38.039 1.00 33.62 331 GLY A CA 1
ATOM 2574 C C . GLY A 1 331 ? 6.687 30.693 -39.311 1.00 33.62 331 GLY A C 1
ATOM 2575 O O . GLY A 1 331 ? 7.348 31.722 -39.315 1.00 33.62 331 GLY A O 1
ATOM 2576 N N . THR A 1 332 ? 5.982 30.302 -40.372 1.00 31.44 332 THR A N 1
ATOM 2577 C CA . THR A 1 332 ? 5.689 31.201 -41.504 1.00 31.44 332 THR A CA 1
ATOM 2578 C C . THR A 1 332 ? 4.350 30.834 -42.135 1.00 31.44 332 THR A C 1
ATOM 2580 O O . THR A 1 332 ? 4.292 30.278 -43.227 1.00 31.44 332 THR A O 1
ATOM 2583 N N . ASP A 1 333 ? 3.269 31.172 -41.434 1.00 33.22 333 ASP A N 1
ATOM 2584 C CA . ASP A 1 333 ? 1.963 31.402 -42.050 1.00 33.22 333 ASP A CA 1
ATOM 2585 C C . ASP A 1 333 ? 1.620 32.879 -41.801 1.00 33.22 333 ASP A C 1
ATOM 2587 O O . ASP A 1 333 ? 1.304 33.292 -40.686 1.00 33.22 333 ASP A O 1
ATOM 2591 N N . GLN A 1 334 ? 1.852 33.702 -42.823 1.00 30.12 334 GLN A N 1
ATOM 2592 C CA . GLN A 1 334 ? 1.585 35.140 -42.854 1.00 30.12 334 GLN A CA 1
ATOM 2593 C C . GLN A 1 334 ? 0.599 35.393 -43.994 1.00 30.12 334 GLN A C 1
ATOM 2595 O O . GLN A 1 334 ? 0.997 35.481 -45.156 1.00 30.12 334 GLN A O 1
ATOM 2600 N N . LEU A 1 335 ? -0.680 35.534 -43.650 1.00 33.59 335 LEU A N 1
ATOM 2601 C CA . LEU A 1 335 ? -1.638 36.328 -44.411 1.00 33.59 335 LEU A CA 1
ATOM 2602 C C . LEU A 1 335 ? -2.463 37.169 -43.424 1.00 33.59 335 LEU A C 1
ATOM 2604 O O . LEU A 1 335 ? -3.307 36.629 -42.714 1.00 33.59 335 LEU A O 1
ATOM 2608 N N . GLN A 1 336 ? -2.211 38.485 -43.500 1.00 29.70 336 GLN A N 1
ATOM 2609 C CA . GLN A 1 336 ? -2.828 39.637 -42.815 1.00 29.70 336 GLN A CA 1
ATOM 2610 C C . GLN A 1 336 ? -2.335 39.986 -41.409 1.00 29.70 336 GLN A C 1
ATOM 2612 O O . GLN A 1 336 ? -2.520 39.197 -40.462 1.00 29.70 336 GLN A O 1
#

Sequence (336 aa):
MVPGVQVLKLVSDDRLKVRISVPETEIARVARGQKAVIEAPVLNGTTAEGVVTEKGVQANPLSRSYEVNVSISTIPITIFISLGLFYAFGIELNTVTLAALIVTLGMIVDNSIVIIDSYLEKIGEGMSRWHVSIFSATHFFKSIFSATLAISITFFPFLIVIPGMIHDFLLSFPWSITLILGISLLVAMLLVPFMQFWFIRKPIPSHKKGFSFMELLQTYYNKLLDKCFAHPYVTLLGGIASVLVGIFLMGKLPQKLMPVADRNQFAVEIYLPTGSAVEKTAWAADTMEHVFRKDPRVTSVTSLRRESGFTENHGREIPEHVASDAGNTAGTDQLQ

Organism: NCBI:txid310297

Secondary structure (DSSP, 8-state):
--TT---EEEE-STT---EEPPPGGGGGG--TT-EEEEE-TTTTT-EEEEEEE--PPPP-THHHHHHHHHHHHHHHHHHHHHHHHHHHTT----HHHHHHHHHHHHHHHHHHHHHHHHHHHHHHTT--HHHHHHHHHHHHHHHHHHHHHHHHHHHTHHHHH--SHHHHHHTHHHHHHHHHHHHHHHHHHHHHHHHHHHH--SPPP-PPPPS-HHHHHHHHHHHHHHHHHH-HHHHHHHHHHHHHHHHHHHHTSPP-SSPPP--S-------PPTT--HHHHHHHHHHHHHHHHTSTT----------TT----------GGGSSGGGSSS------

InterPro domains:
  IPR001036 Acriflavin resistance protein [PF00873] (72-304)
  IPR001036 Acriflavin resistance protein [PR00702] (94-118)
  IPR001036 Acriflavin resistance protein [PR00702] (173-196)
  IPR001036 Acriflavin resistance protein [PR00702] (248-265)
  IPR001036 Acriflavin resistance protein [PTHR32063] (70-307)

Radius of gyration: 35.14 Å; chains: 1; bounding box: 95×70×86 Å

pLDDT: mean 72.55, std 22.72, range [24.19, 96.56]